Protein AF-A0A973M7U9-F1 (afdb_monomer_lite)

Sequence (184 aa):
GPPLKVSETIVRNVRVLATDQRFTDKDDDGKTAIKTFSNVTLEVTPKIAEKVAVAQSLGQLSLVLRSISDNSADLERAIASGDIKLPPNASPADEKQMLLAYSDRPIDTNTTFTTGGDVSRFQRRTVPAKPGTAGEQIGQAMAGLAKGIGQALTGKTGGAPVVTGPVVRVARGNDVTVVPVGAR

pLDDT: mean 76.19, std 14.7, range [40.09, 97.06]

Foldseek 3Di:
DDDWDKDKDQKALKDWPDFPDDDDCADPVRDGDPDDTDDTDIDADPVVVVSVVVVVVVDDDDDDDDDLPDCPVVLVVCVVVVVDDDDPDDDPVNSVVSSSVVSNHMDRPPMDMDTPVRVDVVGDPDDDDDPPCVVVVVVVVVVVVVVVVVCVVVPPPPDDDPQDADWDWDDDDPDTDTDHDDDD

Structure (mmCIF, N/CA/C/O backbone):
data_AF-A0A973M7U9-F1
#
_entry.id   AF-A0A973M7U9-F1
#
loop_
_atom_site.group_PDB
_atom_site.id
_atom_site.type_symbol
_atom_site.label_atom_id
_atom_site.label_alt_id
_atom_site.label_comp_id
_atom_site.label_asym_id
_atom_site.label_entity_id
_atom_site.label_seq_id
_atom_site.pdbx_PDB_ins_code
_atom_site.Cartn_x
_atom_site.Cartn_y
_atom_site.Cartn_z
_atom_site.occupancy
_atom_site.B_iso_or_equiv
_atom_site.auth_seq_id
_atom_site.auth_comp_id
_atom_site.auth_asym_id
_atom_site.auth_atom_id
_atom_site.pdbx_PDB_model_num
ATOM 1 N N . GLY A 1 1 ? -9.145 11.217 -22.776 1.00 66.19 1 GLY A N 1
ATOM 2 C CA . GLY A 1 1 ? -10.321 10.777 -21.998 1.00 66.19 1 GLY A CA 1
ATOM 3 C C . GLY A 1 1 ? -10.032 10.965 -20.521 1.00 66.19 1 GLY A C 1
ATOM 4 O O . GLY A 1 1 ? -8.870 11.199 -20.209 1.00 66.19 1 GLY A O 1
ATOM 5 N N . PRO A 1 2 ? -11.041 10.897 -19.639 1.00 77.38 2 PRO A N 1
ATOM 6 C CA . PRO A 1 2 ? -10.816 10.950 -18.195 1.00 77.38 2 PRO A CA 1
ATOM 7 C C . PRO A 1 2 ? -9.894 9.803 -17.728 1.00 77.38 2 PRO A C 1
ATOM 9 O O . PRO A 1 2 ? -9.835 8.775 -18.415 1.00 77.38 2 PRO A O 1
ATOM 12 N N . PRO A 1 3 ? -9.172 9.967 -16.603 1.00 82.81 3 PRO A N 1
ATOM 13 C CA . PRO A 1 3 ? -8.299 8.931 -16.048 1.00 82.81 3 PRO A CA 1
ATOM 14 C C . PRO A 1 3 ? -9.033 7.610 -15.779 1.00 82.81 3 PRO A C 1
ATOM 16 O O . PRO A 1 3 ? -10.229 7.604 -15.475 1.00 82.81 3 PRO A O 1
ATOM 19 N N . LEU A 1 4 ? -8.314 6.486 -15.878 1.00 88.50 4 LEU A N 1
ATOM 20 C CA . LEU A 1 4 ? -8.858 5.184 -15.487 1.00 88.50 4 LEU A CA 1
ATOM 21 C C . LEU A 1 4 ? -9.083 5.148 -13.977 1.00 88.50 4 LEU A C 1
ATOM 23 O O . LEU A 1 4 ? -8.256 5.624 -13.203 1.00 88.50 4 LEU A O 1
ATOM 27 N N . LYS A 1 5 ? -10.184 4.521 -13.565 1.00 90.81 5 LYS A N 1
ATOM 28 C CA . LYS A 1 5 ? -10.361 4.118 -12.172 1.00 90.81 5 LYS A CA 1
ATOM 29 C C . LYS A 1 5 ? -9.541 2.859 -11.943 1.00 90.81 5 LYS A C 1
ATOM 31 O O . LYS A 1 5 ? -9.747 1.873 -12.651 1.00 90.81 5 LYS A O 1
ATOM 36 N N . VAL A 1 6 ? -8.632 2.907 -10.981 1.00 92.25 6 VAL A N 1
ATOM 37 C CA . VAL A 1 6 ? -7.781 1.780 -10.604 1.00 92.25 6 VAL A CA 1
ATOM 38 C C . VAL A 1 6 ? -7.728 1.667 -9.088 1.00 92.25 6 VAL A C 1
ATOM 40 O O . VAL A 1 6 ? -7.876 2.661 -8.380 1.00 92.25 6 VAL A O 1
ATOM 43 N N . SER A 1 7 ? -7.525 0.452 -8.604 1.00 93.56 7 SER A N 1
ATOM 44 C CA . SER A 1 7 ? -7.156 0.175 -7.223 1.00 93.56 7 SER A CA 1
ATOM 45 C C . SER A 1 7 ? -5.955 -0.754 -7.246 1.00 93.56 7 SER A C 1
ATOM 47 O O . SER A 1 7 ? -5.934 -1.700 -8.034 1.00 93.56 7 SER A O 1
ATOM 49 N N . GLU A 1 8 ? -4.955 -0.470 -6.419 1.00 93.62 8 GLU A N 1
ATOM 50 C CA . GLU A 1 8 ? -3.759 -1.289 -6.271 1.00 93.62 8 GLU A CA 1
ATOM 51 C C . GLU A 1 8 ? -3.469 -1.508 -4.787 1.00 93.62 8 GLU A C 1
ATOM 53 O O . GLU A 1 8 ? -3.480 -0.575 -3.981 1.00 93.62 8 GLU A O 1
ATOM 58 N N . THR A 1 9 ? -3.185 -2.755 -4.423 1.00 93.62 9 THR A N 1
ATOM 59 C CA . THR A 1 9 ? -2.645 -3.094 -3.111 1.00 93.62 9 THR A CA 1
ATOM 60 C C . THR A 1 9 ? -1.139 -2.881 -3.133 1.00 93.62 9 THR A C 1
ATOM 62 O O . THR A 1 9 ? -0.387 -3.761 -3.540 1.00 93.62 9 THR A O 1
ATOM 65 N N . ILE A 1 10 ? -0.708 -1.704 -2.687 1.00 94.44 10 ILE A N 1
ATOM 66 C CA . ILE A 1 10 ? 0.698 -1.276 -2.723 1.00 94.44 10 ILE A CA 1
ATOM 67 C C . ILE A 1 10 ? 1.584 -1.953 -1.667 1.00 94.44 10 ILE A C 1
ATOM 69 O O . ILE A 1 10 ? 2.782 -2.130 -1.885 1.00 94.44 10 ILE A O 1
ATOM 73 N N . VAL A 1 11 ? 1.011 -2.300 -0.510 1.00 93.81 11 VAL A N 1
ATOM 74 C CA . VAL A 1 11 ? 1.708 -2.909 0.630 1.00 93.81 11 VAL A CA 1
ATOM 75 C C . VAL A 1 11 ? 0.728 -3.818 1.370 1.00 93.81 11 VAL A C 1
ATOM 77 O O . VAL A 1 11 ? -0.449 -3.487 1.517 1.00 93.81 11 VAL A O 1
ATOM 80 N N . ARG A 1 12 ? 1.213 -4.967 1.836 1.00 91.12 12 ARG A N 1
ATOM 81 C CA . ARG A 1 12 ? 0.478 -5.950 2.642 1.00 91.12 12 ARG A CA 1
ATOM 82 C C . ARG A 1 12 ? 1.200 -6.193 3.964 1.00 91.12 12 ARG A C 1
ATOM 84 O O . ARG A 1 12 ? 2.370 -5.841 4.097 1.00 91.12 12 ARG A O 1
ATOM 91 N N . ASN A 1 13 ? 0.505 -6.814 4.918 1.00 90.06 13 ASN A N 1
ATOM 92 C CA . ASN A 1 13 ? 1.062 -7.210 6.219 1.00 90.06 13 ASN A CA 1
ATOM 93 C C . ASN A 1 13 ? 1.706 -6.042 6.991 1.00 90.06 13 ASN A C 1
ATOM 95 O O . ASN A 1 13 ? 2.764 -6.175 7.599 1.00 90.06 13 ASN A O 1
ATOM 99 N N . VAL A 1 14 ? 1.076 -4.867 6.940 1.00 91.44 14 VAL A N 1
ATOM 100 C CA . VAL A 1 14 ? 1.528 -3.704 7.708 1.00 91.44 14 VAL A CA 1
ATOM 101 C C . VAL A 1 14 ? 0.937 -3.766 9.108 1.00 91.44 14 VAL A C 1
ATOM 103 O O . VAL A 1 14 ? -0.279 -3.892 9.266 1.00 91.44 14 VAL A O 1
ATOM 106 N N . ARG A 1 15 ? 1.791 -3.635 10.123 1.00 90.44 15 ARG A N 1
ATOM 107 C CA . ARG A 1 15 ? 1.360 -3.559 11.517 1.00 90.44 15 ARG A CA 1
ATOM 108 C C . ARG A 1 15 ? 0.950 -2.132 11.872 1.00 90.44 15 ARG A C 1
ATOM 110 O O . ARG A 1 15 ? 1.645 -1.166 11.559 1.00 90.44 15 ARG A O 1
ATOM 117 N N . VAL A 1 16 ? -0.192 -2.010 12.541 1.00 89.56 16 VAL A N 1
ATOM 118 C CA . VAL A 1 16 ? -0.705 -0.741 13.065 1.00 89.56 16 VAL A CA 1
ATOM 119 C C . VAL A 1 16 ? -0.203 -0.559 14.495 1.00 89.56 16 VAL A C 1
ATOM 121 O O . VAL A 1 16 ? -0.423 -1.425 15.337 1.00 89.56 16 VAL A O 1
ATOM 124 N N . LEU A 1 17 ? 0.460 0.566 14.762 1.00 88.44 17 LEU A N 1
ATOM 125 C CA . LEU A 1 17 ? 0.976 0.933 16.084 1.00 88.44 17 LEU A CA 1
ATOM 126 C C . LEU A 1 17 ? -0.047 1.714 16.905 1.00 88.44 17 LEU A C 1
ATOM 128 O O . LEU A 1 17 ? -0.151 1.526 18.114 1.00 88.44 17 LEU A O 1
ATOM 132 N N . ALA A 1 18 ? -0.782 2.617 16.256 1.00 84.38 18 ALA A N 1
ATOM 133 C CA . ALA A 1 18 ? -1.753 3.471 16.922 1.00 84.38 18 ALA A CA 1
ATOM 134 C C . ALA A 1 18 ? -2.852 3.929 15.961 1.00 84.38 18 ALA A C 1
ATOM 136 O O . ALA A 1 18 ? -2.640 4.037 14.753 1.00 84.38 18 ALA A O 1
ATOM 137 N N . THR A 1 19 ? -4.008 4.254 16.528 1.00 83.44 19 THR A N 1
ATOM 138 C CA . THR A 1 19 ? -5.121 4.930 15.854 1.00 83.44 19 THR A CA 1
ATOM 139 C C . THR A 1 19 ? -5.529 6.144 16.681 1.00 83.44 19 THR A C 1
ATOM 141 O O . THR A 1 19 ? -5.538 6.073 17.909 1.00 83.44 19 THR A O 1
ATOM 144 N N . ASP A 1 20 ? -5.880 7.247 16.031 1.00 74.00 20 ASP A N 1
ATOM 145 C CA . ASP A 1 20 ? -6.071 8.566 16.656 1.00 74.00 20 ASP A CA 1
ATOM 146 C C . ASP A 1 20 ? -7.414 8.760 17.386 1.00 74.00 20 ASP A C 1
ATOM 148 O O . ASP A 1 20 ? -8.088 9.767 17.209 1.00 74.00 20 ASP A O 1
ATOM 152 N N . GLN A 1 21 ? -7.846 7.810 18.221 1.00 57.53 21 GLN A N 1
ATOM 153 C CA . GLN A 1 21 ? -8.938 8.083 19.162 1.00 57.53 21 GLN A CA 1
ATOM 154 C C . GLN A 1 21 ? -8.626 7.581 20.571 1.00 57.53 21 GLN A C 1
ATOM 156 O O . GLN A 1 21 ? -8.471 6.388 20.821 1.00 57.53 21 GLN A O 1
ATOM 161 N N . ARG A 1 22 ? -8.586 8.536 21.510 1.00 53.62 22 ARG A N 1
ATOM 162 C CA . ARG A 1 22 ? -8.719 8.291 22.948 1.00 53.62 22 ARG A CA 1
ATOM 163 C C . ARG A 1 22 ? -10.139 7.793 23.213 1.00 53.62 22 ARG A C 1
ATOM 165 O O . ARG A 1 22 ? -11.116 8.415 22.800 1.00 53.62 22 ARG A O 1
ATOM 172 N N . PHE A 1 23 ? -10.243 6.668 23.901 1.00 52.22 23 PHE A N 1
ATOM 173 C CA . PHE A 1 23 ? -11.507 6.081 24.314 1.00 52.22 23 PHE A CA 1
ATOM 174 C C . PHE A 1 23 ? -12.237 7.006 25.297 1.00 52.22 23 PHE A C 1
ATOM 176 O O . PHE A 1 23 ? -11.754 7.266 26.396 1.00 52.22 23 PHE A O 1
ATOM 183 N N . THR A 1 24 ? -13.427 7.461 24.924 1.00 49.00 24 THR A N 1
ATOM 184 C CA . THR A 1 24 ? -14.542 7.597 25.863 1.00 49.00 24 THR A CA 1
ATOM 185 C C . THR A 1 24 ? -15.594 6.589 25.416 1.00 49.00 24 THR A C 1
ATOM 187 O O . THR A 1 24 ? -16.115 6.664 24.299 1.00 49.00 24 THR A O 1
ATOM 190 N N . ASP A 1 25 ? -15.811 5.558 26.232 1.00 51.09 25 ASP A N 1
ATOM 191 C CA . ASP A 1 25 ? -16.697 4.424 25.920 1.00 51.09 25 ASP A CA 1
ATOM 192 C C . ASP A 1 25 ? -18.188 4.771 26.035 1.00 51.09 25 ASP A C 1
ATOM 194 O O . ASP A 1 25 ? -19.045 3.924 25.787 1.00 51.09 25 ASP A O 1
ATOM 198 N N . LYS A 1 26 ? -18.515 6.010 26.409 1.00 55.22 26 LYS A N 1
ATOM 199 C CA . LYS A 1 26 ? -19.879 6.512 26.567 1.00 55.22 26 LYS A CA 1
ATOM 200 C C . LYS A 1 26 ? -19.912 7.985 26.169 1.00 55.22 26 LYS A C 1
ATOM 202 O O . LYS A 1 26 ? -19.016 8.736 26.556 1.00 55.22 26 LYS A O 1
ATOM 207 N N . ASP A 1 27 ? -20.907 8.375 25.380 1.00 57.69 27 ASP A N 1
ATOM 208 C CA . ASP A 1 27 ? -21.420 9.742 25.444 1.00 57.69 27 ASP A CA 1
ATOM 209 C C . ASP A 1 27 ? -22.189 9.912 26.769 1.00 57.69 27 ASP A C 1
ATOM 211 O O . ASP A 1 27 ? -22.466 8.928 27.465 1.00 57.69 27 ASP A O 1
ATOM 215 N N . ASP A 1 28 ? -22.533 11.145 27.140 1.00 61.72 28 ASP A N 1
ATOM 216 C CA . ASP A 1 28 ? -23.282 11.429 28.376 1.00 61.72 28 ASP A CA 1
ATOM 217 C C . ASP A 1 28 ? -24.661 10.715 28.429 1.00 61.72 28 ASP A C 1
ATOM 219 O O . ASP A 1 28 ? -25.263 10.614 29.497 1.00 61.72 28 ASP A O 1
ATOM 223 N N . ASP A 1 29 ? -25.119 10.144 27.304 1.00 68.56 29 ASP A N 1
ATOM 224 C CA . ASP A 1 29 ? -26.404 9.458 27.114 1.00 68.56 29 ASP A CA 1
ATOM 225 C C . ASP A 1 29 ? -26.309 7.913 27.020 1.00 68.56 29 ASP A C 1
ATOM 227 O O . ASP A 1 29 ? -27.327 7.236 26.839 1.00 68.56 29 ASP A O 1
ATOM 231 N N . GLY A 1 30 ? -25.114 7.317 27.136 1.00 64.62 30 GLY A N 1
ATOM 232 C CA . GLY A 1 30 ? -24.914 5.860 27.143 1.00 64.62 30 GLY A CA 1
ATOM 233 C C . GLY A 1 30 ? -25.110 5.138 25.799 1.00 64.62 30 GLY A C 1
ATOM 234 O O . GLY A 1 30 ? -25.343 3.926 25.792 1.00 64.62 30 GLY A O 1
ATOM 235 N N . LYS A 1 31 ? -25.014 5.833 24.660 1.00 63.78 31 LYS A N 1
ATOM 236 C CA . LYS A 1 31 ? -25.157 5.258 23.313 1.00 63.78 31 LYS A CA 1
ATOM 237 C C . LYS A 1 31 ? -23.800 4.923 22.689 1.00 63.78 31 LYS A C 1
ATOM 239 O O . LYS A 1 31 ? -22.794 5.605 22.871 1.00 63.78 31 LYS A O 1
ATOM 244 N N . THR A 1 32 ? -23.774 3.853 21.896 1.00 57.53 32 THR A N 1
ATOM 245 C CA . THR A 1 32 ? -22.593 3.449 21.123 1.00 57.53 32 THR A CA 1
ATOM 246 C C . THR A 1 32 ? -22.383 4.412 19.954 1.00 57.53 32 THR A C 1
ATOM 248 O O . THR A 1 32 ? -23.017 4.283 18.908 1.00 57.53 32 THR A O 1
ATOM 251 N N . ALA A 1 33 ? -21.490 5.388 20.117 1.00 58.69 33 ALA A N 1
ATOM 252 C CA . ALA A 1 33 ? -21.082 6.263 19.023 1.00 58.69 33 ALA A CA 1
ATOM 253 C C . ALA A 1 33 ? -20.325 5.458 17.946 1.00 58.69 33 ALA A C 1
ATOM 255 O O . ALA A 1 33 ? -19.299 4.837 18.231 1.00 58.69 33 ALA A O 1
ATOM 256 N N . ILE A 1 34 ? -20.819 5.477 16.702 1.00 54.25 34 ILE A N 1
ATOM 257 C CA . ILE A 1 34 ? -20.103 4.932 15.538 1.00 54.25 34 ILE A CA 1
ATOM 258 C C . ILE A 1 34 ? -18.937 5.882 15.239 1.00 54.25 34 ILE A C 1
ATOM 260 O O . ILE A 1 34 ? -19.150 7.034 14.866 1.00 54.25 34 ILE A O 1
ATOM 264 N N . LYS A 1 35 ? -17.703 5.414 15.448 1.00 60.91 35 LYS A N 1
ATOM 265 C CA . LYS A 1 35 ? -16.484 6.230 15.363 1.00 60.91 35 LYS A CA 1
ATOM 266 C C . LYS A 1 35 ? -15.752 5.987 14.044 1.00 60.91 35 LYS A C 1
ATOM 268 O O . LYS A 1 35 ? -15.394 4.858 13.721 1.00 60.91 35 LYS A O 1
ATOM 273 N N . THR A 1 36 ? -15.498 7.061 13.303 1.00 57.69 36 THR A N 1
ATOM 274 C CA . THR A 1 36 ? -14.640 7.051 12.111 1.00 57.69 36 THR A CA 1
ATOM 275 C C . THR A 1 36 ? -13.186 7.238 12.547 1.00 57.69 36 THR 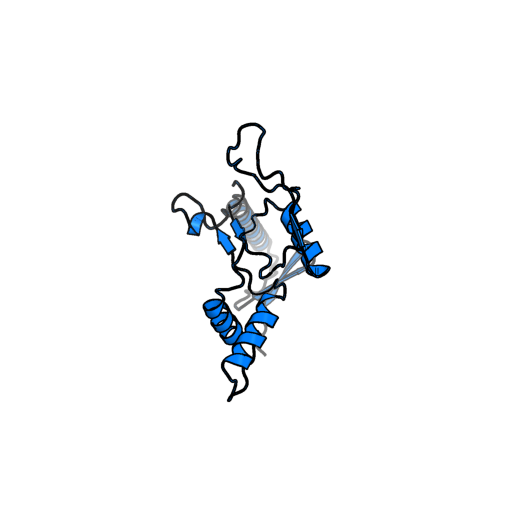A C 1
ATOM 277 O O . THR A 1 36 ? -12.863 8.217 13.219 1.00 57.69 36 THR A O 1
ATOM 280 N N . PHE A 1 37 ? -12.299 6.312 12.186 1.00 59.16 37 PHE A N 1
ATOM 281 C CA . PHE A 1 37 ? -10.858 6.462 12.405 1.00 59.16 37 PHE A CA 1
ATOM 282 C C . PHE A 1 37 ? -10.287 7.449 11.378 1.00 59.16 37 PHE A C 1
ATOM 284 O O . PHE A 1 37 ? -10.428 7.214 10.180 1.00 59.16 37 PHE A O 1
ATOM 291 N N . SER A 1 38 ? -9.651 8.536 11.828 1.00 71.44 38 SER A N 1
ATOM 292 C CA . SER A 1 38 ? -9.098 9.555 10.919 1.00 71.44 38 SER A CA 1
ATOM 293 C C . SER A 1 38 ? -7.614 9.341 10.619 1.00 71.44 38 SER A C 1
ATOM 295 O O . SER A 1 38 ? -7.212 9.456 9.466 1.00 71.44 38 SER A O 1
ATOM 297 N N . ASN A 1 39 ? -6.810 8.977 11.628 1.00 81.88 39 ASN A N 1
ATOM 298 C CA . ASN A 1 39 ? -5.359 8.826 11.485 1.00 81.88 39 ASN A CA 1
ATOM 299 C C . ASN A 1 39 ? -4.870 7.492 12.074 1.00 81.88 39 ASN A C 1
ATOM 301 O O . ASN A 1 39 ? -5.385 7.017 13.092 1.00 81.88 39 ASN A O 1
ATOM 305 N N . VAL A 1 40 ? -3.860 6.899 11.428 1.00 87.69 40 VAL A N 1
ATOM 306 C CA . VAL A 1 40 ? -3.254 5.610 11.793 1.00 87.69 40 VAL A CA 1
ATOM 307 C C . VAL A 1 40 ? -1.730 5.721 11.716 1.00 87.69 40 VAL A C 1
ATOM 309 O O . VAL A 1 40 ? -1.198 6.236 10.735 1.00 87.69 40 VAL A O 1
ATOM 312 N N . THR A 1 41 ? -1.031 5.199 12.722 1.00 90.44 41 THR A N 1
ATOM 313 C CA . THR A 1 41 ? 0.435 5.090 12.752 1.00 90.44 41 THR A CA 1
ATOM 314 C C . THR A 1 41 ? 0.846 3.667 12.389 1.00 90.44 41 THR A C 1
ATOM 316 O O . THR A 1 41 ? 0.329 2.712 12.967 1.00 90.44 41 THR A O 1
ATOM 319 N N . LEU A 1 42 ? 1.779 3.514 11.447 1.00 92.25 42 LEU A N 1
ATOM 320 C CA . LEU A 1 42 ? 2.169 2.226 10.864 1.00 92.25 42 LEU A CA 1
ATOM 321 C C . LEU A 1 42 ? 3.628 1.880 11.192 1.00 92.25 42 LEU A C 1
ATOM 323 O O . LEU A 1 42 ? 4.495 2.750 11.136 1.00 92.25 42 LEU A O 1
ATOM 327 N N . GLU A 1 43 ? 3.905 0.606 11.470 1.00 92.62 43 GLU A N 1
ATOM 328 C CA . GLU A 1 43 ? 5.266 0.064 11.540 1.00 92.62 43 GLU A CA 1
ATOM 329 C C . GLU A 1 43 ? 5.699 -0.392 10.142 1.00 92.62 43 GLU A C 1
ATOM 331 O O . GLU A 1 43 ? 5.214 -1.396 9.615 1.00 92.62 43 GLU A O 1
ATOM 336 N N . VAL A 1 44 ? 6.585 0.377 9.508 1.00 94.88 44 VAL A N 1
ATOM 337 C CA . VAL A 1 44 ? 7.046 0.136 8.134 1.00 94.88 44 VAL A CA 1
ATOM 338 C C . VAL A 1 44 ? 8.532 0.451 7.977 1.00 94.88 44 VAL A C 1
ATOM 340 O O . VAL A 1 44 ? 9.108 1.225 8.739 1.00 94.88 44 VAL A O 1
ATOM 343 N N . THR A 1 45 ? 9.162 -0.126 6.952 1.00 95.38 45 THR A N 1
ATOM 344 C CA . THR A 1 45 ? 10.539 0.225 6.570 1.00 95.38 45 THR A CA 1
ATOM 345 C C . THR A 1 45 ? 10.584 1.598 5.877 1.00 95.38 45 THR A C 1
ATOM 347 O O . THR A 1 45 ? 9.570 2.016 5.308 1.00 95.38 45 THR A O 1
ATOM 350 N N . PRO A 1 46 ? 11.743 2.292 5.833 1.00 96.69 46 PRO A N 1
ATOM 351 C CA . PRO A 1 46 ? 11.855 3.596 5.166 1.00 96.69 46 PRO A CA 1
ATOM 352 C C . PRO A 1 46 ? 11.371 3.586 3.708 1.00 96.69 46 PRO A C 1
ATOM 354 O O . PRO A 1 46 ? 10.559 4.416 3.314 1.00 96.69 46 PRO A O 1
ATOM 357 N N . LYS A 1 47 ? 11.762 2.565 2.936 1.00 96.38 47 LYS A N 1
ATOM 358 C CA . LYS A 1 47 ? 11.331 2.386 1.541 1.00 96.38 47 LYS A CA 1
ATOM 359 C C . LYS A 1 47 ? 9.810 2.242 1.404 1.00 96.38 47 LYS A C 1
ATOM 361 O O . LYS A 1 47 ? 9.216 2.717 0.439 1.00 96.38 47 LYS A O 1
ATOM 366 N N . ILE A 1 48 ? 9.168 1.564 2.354 1.00 96.19 48 ILE A N 1
ATOM 367 C CA . ILE A 1 48 ? 7.712 1.399 2.358 1.00 96.19 48 ILE A CA 1
ATOM 368 C C . ILE A 1 48 ? 7.031 2.713 2.747 1.00 96.19 48 ILE A C 1
ATOM 370 O O . ILE A 1 48 ? 6.034 3.073 2.127 1.00 96.19 48 ILE A O 1
ATOM 374 N N . ALA A 1 49 ? 7.579 3.457 3.710 1.00 96.12 49 ALA A N 1
ATOM 375 C CA . ALA A 1 49 ? 7.070 4.779 4.067 1.00 96.12 49 ALA A CA 1
ATOM 376 C C . ALA A 1 49 ? 7.096 5.740 2.865 1.00 96.12 49 ALA A C 1
ATOM 378 O O . ALA A 1 49 ? 6.099 6.404 2.587 1.00 96.12 49 ALA A O 1
ATOM 379 N N . GLU A 1 50 ? 8.188 5.746 2.096 1.00 96.81 50 GLU A N 1
ATOM 380 C CA . GLU A 1 50 ? 8.302 6.513 0.848 1.00 96.81 50 GLU A CA 1
ATOM 381 C C . GLU A 1 50 ? 7.233 6.100 -0.174 1.00 96.81 50 GLU A C 1
ATOM 383 O O . GLU A 1 50 ? 6.545 6.954 -0.733 1.00 96.81 50 GLU A O 1
ATOM 388 N N . LYS A 1 51 ? 7.031 4.790 -0.381 1.00 96.00 51 LYS A N 1
ATOM 389 C CA . LYS A 1 51 ? 5.970 4.276 -1.264 1.00 96.00 51 LYS A CA 1
ATOM 390 C C . LYS A 1 51 ? 4.579 4.722 -0.822 1.00 96.00 51 LYS A C 1
ATOM 392 O O . LYS A 1 51 ? 3.778 5.118 -1.665 1.00 96.00 51 LYS A O 1
ATOM 397 N N . VAL A 1 52 ? 4.288 4.669 0.478 1.00 95.00 52 VAL A N 1
ATOM 398 C CA . VAL A 1 52 ? 3.004 5.115 1.037 1.00 95.00 52 VAL A CA 1
ATOM 399 C C . VAL A 1 52 ? 2.817 6.613 0.810 1.00 95.00 52 VAL A C 1
ATOM 401 O O . VAL A 1 52 ? 1.752 7.014 0.349 1.00 95.00 52 VAL A O 1
ATOM 404 N N . ALA A 1 53 ? 3.844 7.431 1.049 1.00 95.19 53 ALA A N 1
ATOM 405 C CA . ALA A 1 53 ? 3.787 8.872 0.808 1.00 95.19 53 ALA A CA 1
ATOM 406 C C . ALA A 1 53 ? 3.526 9.202 -0.674 1.00 95.19 53 ALA A C 1
ATOM 408 O O . ALA A 1 53 ? 2.660 10.019 -0.990 1.00 95.19 53 ALA A O 1
ATOM 409 N N . VAL A 1 54 ? 4.211 8.517 -1.598 1.00 97.06 54 VAL A N 1
ATOM 410 C CA . VAL A 1 54 ? 3.956 8.664 -3.040 1.00 97.06 54 VAL A CA 1
ATOM 411 C C . VAL A 1 54 ? 2.524 8.249 -3.373 1.00 97.06 54 VAL A C 1
ATOM 413 O O . VAL A 1 54 ? 1.809 9.001 -4.032 1.00 97.06 54 VAL A O 1
ATOM 416 N N . ALA A 1 55 ? 2.061 7.104 -2.877 1.00 94.75 55 ALA A N 1
ATOM 417 C CA . ALA A 1 55 ? 0.704 6.636 -3.133 1.00 94.75 55 ALA A CA 1
ATOM 418 C C . ALA A 1 55 ? -0.378 7.591 -2.592 1.00 94.75 55 ALA A C 1
ATOM 420 O O . ALA A 1 55 ? -1.373 7.813 -3.278 1.00 94.75 55 ALA A O 1
ATOM 421 N N . GLN A 1 56 ? -0.162 8.216 -1.428 1.00 93.25 56 GLN A N 1
ATOM 422 C CA . GLN A 1 56 ? -1.046 9.263 -0.892 1.00 93.25 56 GLN A CA 1
ATOM 423 C C . GLN A 1 56 ? -1.121 10.491 -1.806 1.00 93.25 56 GLN A C 1
ATOM 425 O O . GLN A 1 56 ? -2.185 11.083 -1.956 1.00 93.25 56 GLN A O 1
ATOM 430 N N . SER A 1 57 ? -0.010 10.878 -2.442 1.00 94.94 57 SER A N 1
ATOM 431 C CA . SER A 1 57 ? -0.015 11.985 -3.411 1.00 94.94 57 SER A CA 1
ATOM 432 C C . SER A 1 57 ? -0.693 11.626 -4.738 1.00 94.94 57 SER A C 1
ATOM 434 O O . SER A 1 57 ? -1.214 12.506 -5.422 1.00 94.94 57 SER A O 1
ATOM 436 N N . LEU A 1 58 ? -0.706 10.337 -5.099 1.00 93.56 58 LEU A N 1
ATOM 437 C CA . LEU A 1 58 ? -1.357 9.832 -6.309 1.00 93.56 58 LEU A CA 1
ATOM 438 C C . LEU A 1 58 ? -2.873 9.671 -6.142 1.00 93.56 58 LEU A C 1
ATOM 440 O O . LEU A 1 58 ? -3.607 9.789 -7.126 1.00 93.56 58 LEU A O 1
ATOM 444 N N . GLY A 1 59 ? -3.358 9.382 -4.933 1.00 91.62 59 GLY A N 1
ATOM 445 C CA . GLY A 1 59 ? -4.778 9.145 -4.708 1.00 91.62 59 GLY A CA 1
ATOM 446 C C . GLY A 1 59 ? -5.154 8.829 -3.264 1.00 91.62 59 GLY A C 1
ATOM 447 O O . GLY A 1 59 ? -4.406 9.056 -2.319 1.00 91.62 59 GLY A O 1
ATOM 448 N N . GLN A 1 60 ? -6.368 8.309 -3.093 1.00 91.94 60 GLN A N 1
ATOM 449 C CA . GLN A 1 60 ? -6.889 7.938 -1.781 1.00 91.94 60 GLN A CA 1
ATOM 450 C C . GLN A 1 60 ? -6.386 6.557 -1.371 1.00 91.94 60 GLN A C 1
ATOM 452 O O . GLN A 1 60 ? -6.449 5.605 -2.150 1.00 91.94 60 GLN A O 1
ATOM 457 N N . LEU A 1 61 ? -5.943 6.442 -0.121 1.00 91.62 61 LEU A N 1
ATOM 458 C CA . LEU A 1 61 ? -5.634 5.157 0.487 1.00 91.62 61 LEU A CA 1
ATOM 459 C C . LEU A 1 61 ? -6.852 4.616 1.229 1.00 91.62 61 LEU A C 1
ATOM 461 O O . LEU A 1 61 ? -7.581 5.348 1.894 1.00 91.62 61 LEU A O 1
ATOM 465 N N . SER A 1 62 ? -7.053 3.308 1.134 1.00 90.75 62 SER A N 1
ATOM 466 C CA . SER A 1 62 ? -8.010 2.564 1.948 1.00 90.75 62 SER A CA 1
ATOM 467 C C . SER A 1 62 ? -7.275 1.397 2.585 1.00 90.75 62 SER A C 1
ATOM 469 O O . SER A 1 62 ? -6.533 0.688 1.907 1.00 90.75 62 SER A O 1
ATOM 471 N N . LEU A 1 63 ? -7.452 1.226 3.891 1.00 89.19 63 LEU A N 1
ATOM 472 C CA . LEU A 1 63 ? -6.816 0.163 4.656 1.00 89.19 63 LEU A CA 1
ATOM 473 C C . LEU A 1 63 ? -7.879 -0.849 5.067 1.00 89.19 63 LEU A C 1
ATOM 475 O O . LEU A 1 63 ? -8.978 -0.477 5.475 1.00 89.19 63 LEU A O 1
ATOM 479 N N . VAL A 1 64 ? -7.533 -2.127 4.975 1.00 87.19 64 VAL A N 1
ATOM 480 C CA . VAL A 1 64 ? -8.370 -3.226 5.455 1.00 87.19 64 VAL A CA 1
ATOM 481 C C . VAL A 1 64 ? -7.622 -3.908 6.585 1.00 87.19 64 VAL A C 1
ATOM 483 O O . VAL A 1 64 ? -6.473 -4.318 6.412 1.00 87.19 64 VAL A O 1
ATOM 486 N N . LEU A 1 65 ? -8.269 -4.009 7.746 1.00 85.31 65 LEU A N 1
ATOM 487 C CA . LEU A 1 65 ? -7.712 -4.745 8.870 1.00 85.31 65 LEU A CA 1
ATOM 488 C C . LEU A 1 65 ? -7.797 -6.239 8.586 1.00 85.31 65 LEU A C 1
ATOM 490 O O . LEU A 1 65 ? -8.852 -6.775 8.247 1.00 85.31 65 LEU A O 1
ATOM 494 N N . ARG A 1 66 ? -6.659 -6.900 8.750 1.00 80.62 66 ARG A N 1
ATOM 495 C CA . ARG A 1 66 ? -6.532 -8.341 8.642 1.00 80.62 66 ARG A CA 1
ATOM 496 C C . ARG A 1 66 ? -6.468 -8.934 10.044 1.00 80.62 66 ARG A C 1
ATOM 498 O O . ARG A 1 66 ? -5.658 -8.494 10.856 1.00 80.62 66 ARG A O 1
ATOM 505 N N . SER A 1 67 ? -7.303 -9.934 10.314 1.00 77.12 67 SER A N 1
ATOM 506 C CA . SER A 1 67 ? -7.225 -10.692 11.564 1.00 77.12 67 SER A CA 1
ATOM 507 C C . SER A 1 67 ? -5.887 -11.424 11.651 1.00 77.12 67 SER A C 1
ATOM 509 O O . SER A 1 67 ? -5.469 -12.069 10.693 1.00 77.12 67 SER A O 1
ATOM 511 N N . ILE A 1 68 ? -5.224 -11.354 12.805 1.00 69.19 68 ILE A N 1
ATOM 512 C CA . ILE A 1 68 ? -3.974 -12.086 13.053 1.00 69.19 68 ILE A CA 1
ATOM 513 C C . ILE A 1 68 ? -4.197 -13.604 13.185 1.00 69.19 68 ILE A C 1
ATOM 515 O O . ILE A 1 68 ? -3.246 -14.375 13.084 1.00 69.19 68 ILE A O 1
ATOM 519 N N . SER A 1 69 ? -5.441 -14.043 13.403 1.00 66.38 69 SER A N 1
ATOM 520 C CA . SER A 1 69 ? -5.764 -15.434 13.738 1.00 66.38 69 SER A CA 1
ATOM 521 C C . SER A 1 69 ? -6.040 -16.339 12.529 1.00 66.38 69 SER A C 1
ATOM 523 O O . SER A 1 69 ? -5.828 -17.541 12.650 1.00 66.38 69 SER A O 1
ATOM 525 N N . ASP A 1 70 ? -6.442 -15.794 11.374 1.00 64.06 70 ASP A N 1
ATOM 526 C CA . ASP A 1 70 ? -6.881 -16.578 10.202 1.00 64.06 70 ASP A CA 1
ATOM 527 C C . ASP A 1 70 ? -6.009 -16.314 8.964 1.00 64.06 70 ASP A C 1
ATOM 529 O O . ASP A 1 70 ? -6.356 -15.526 8.081 1.00 64.06 70 ASP A O 1
ATOM 533 N N . ASN A 1 71 ? -4.852 -16.987 8.894 1.00 70.19 71 ASN A N 1
ATOM 534 C CA . ASN A 1 71 ? -3.822 -16.725 7.877 1.00 70.19 71 ASN A CA 1
ATOM 535 C C . ASN A 1 71 ? -3.369 -17.960 7.071 1.00 70.19 71 ASN A C 1
ATOM 537 O O . ASN A 1 71 ? -2.392 -17.866 6.330 1.00 70.19 71 ASN A O 1
ATOM 541 N N . SER A 1 72 ? -4.056 -19.103 7.169 1.00 71.75 72 SER A N 1
ATOM 542 C CA . SER A 1 72 ? -3.661 -20.353 6.489 1.00 71.75 72 SER A CA 1
ATOM 543 C C . SER A 1 72 ? -3.567 -20.217 4.962 1.00 71.75 72 SER A C 1
ATOM 545 O O . SER A 1 72 ? -2.564 -20.608 4.374 1.00 71.75 72 SER A O 1
ATOM 547 N N . ALA A 1 73 ? -4.544 -19.570 4.320 1.00 78.38 73 ALA A N 1
ATOM 548 C CA . ALA A 1 73 ? -4.537 -19.351 2.868 1.00 78.38 73 ALA A CA 1
ATOM 549 C C . ALA A 1 73 ? -3.347 -18.492 2.388 1.00 78.38 73 ALA A C 1
ATOM 551 O O . ALA A 1 73 ? -2.867 -18.622 1.261 1.00 78.38 73 ALA A O 1
ATOM 552 N N . ASP A 1 74 ? -2.848 -17.612 3.252 1.00 74.81 74 ASP A N 1
ATOM 553 C CA . ASP A 1 74 ? -1.691 -16.781 2.940 1.00 74.81 74 ASP A CA 1
ATOM 554 C C . ASP A 1 74 ? -0.372 -17.491 3.200 1.00 74.81 74 ASP A C 1
ATOM 556 O O . ASP A 1 74 ? 0.586 -17.215 2.485 1.00 74.81 74 ASP A O 1
ATOM 560 N N . LEU A 1 75 ? -0.331 -18.419 4.162 1.00 75.38 75 LEU A N 1
ATOM 561 C CA . LEU A 1 75 ? 0.790 -19.343 4.315 1.00 75.38 75 LEU A CA 1
ATOM 562 C C . LEU A 1 75 ? 0.975 -20.146 3.027 1.00 75.38 75 LEU A C 1
ATOM 564 O O . LEU A 1 75 ? 2.059 -20.141 2.454 1.00 75.38 75 LEU A O 1
ATOM 568 N N . GLU A 1 76 ? -0.095 -20.771 2.535 1.00 79.19 76 GLU A N 1
ATOM 569 C CA . GLU A 1 76 ? -0.074 -21.554 1.295 1.00 79.19 76 GLU A CA 1
ATOM 570 C C . GLU A 1 76 ? 0.394 -20.716 0.103 1.00 79.19 76 GLU A C 1
ATOM 572 O O . GLU A 1 76 ? 1.271 -21.131 -0.658 1.00 79.19 76 GLU A O 1
ATOM 577 N N . ARG A 1 77 ? -0.129 -19.490 -0.025 1.00 81.38 77 ARG A N 1
ATOM 578 C CA . ARG A 1 77 ? 0.309 -18.551 -1.061 1.00 81.38 77 ARG A CA 1
ATOM 579 C C . ARG A 1 77 ? 1.784 -18.183 -0.918 1.00 81.38 77 ARG A C 1
ATOM 581 O O . ARG A 1 77 ? 2.471 -18.119 -1.931 1.00 81.38 77 ARG A O 1
ATOM 588 N N . ALA A 1 78 ? 2.254 -17.925 0.299 1.00 79.31 78 ALA A N 1
ATOM 589 C CA . ALA A 1 78 ? 3.633 -17.535 0.579 1.00 79.31 78 ALA A CA 1
ATOM 590 C C . ALA A 1 78 ? 4.629 -18.679 0.332 1.00 79.31 78 ALA A C 1
ATOM 592 O O . ALA A 1 78 ? 5.760 -18.450 -0.091 1.00 79.31 78 ALA A O 1
ATOM 593 N N . ILE A 1 79 ? 4.207 -19.924 0.555 1.00 81.56 79 ILE A N 1
ATOM 594 C CA . ILE A 1 79 ? 4.974 -21.114 0.179 1.00 81.56 79 ILE A CA 1
ATOM 595 C C . ILE A 1 79 ? 5.015 -21.238 -1.347 1.00 81.56 79 ILE A C 1
ATOM 597 O O . ILE A 1 79 ? 6.084 -21.428 -1.923 1.00 81.56 79 ILE A O 1
ATOM 601 N N . ALA A 1 80 ? 3.869 -21.068 -2.015 1.00 83.75 80 ALA A N 1
ATOM 602 C CA . ALA A 1 80 ? 3.772 -21.144 -3.471 1.00 83.75 80 ALA A CA 1
ATOM 603 C C . ALA A 1 80 ? 4.561 -20.032 -4.186 1.00 83.75 80 ALA A C 1
ATOM 605 O O . ALA A 1 80 ? 5.135 -20.275 -5.246 1.00 83.75 80 ALA A O 1
ATOM 606 N N . SER A 1 81 ? 4.625 -18.825 -3.613 1.00 82.31 81 SER A N 1
ATOM 607 C CA . SER A 1 81 ? 5.460 -17.726 -4.117 1.00 82.31 81 SER A CA 1
ATOM 608 C C . SER A 1 81 ? 6.947 -17.900 -3.793 1.00 82.31 81 SER A C 1
ATOM 610 O O . SER A 1 81 ? 7.773 -17.173 -4.343 1.00 82.31 81 SER A O 1
ATOM 612 N N . GLY A 1 82 ? 7.301 -18.857 -2.929 1.00 83.69 82 GLY A N 1
ATOM 613 C CA . GLY A 1 82 ? 8.668 -19.084 -2.462 1.00 83.69 82 GLY A CA 1
ATOM 614 C C . GLY A 1 82 ? 9.146 -18.086 -1.402 1.00 83.69 82 GLY A C 1
ATOM 615 O O . GLY A 1 82 ? 10.333 -18.089 -1.068 1.00 83.69 82 GLY A O 1
ATOM 616 N N . ASP A 1 83 ? 8.247 -17.259 -0.860 1.00 79.62 83 ASP A N 1
ATOM 617 C CA . ASP A 1 83 ? 8.555 -16.314 0.218 1.00 79.62 83 ASP A CA 1
ATOM 618 C C . ASP A 1 83 ? 8.820 -17.038 1.554 1.00 79.62 83 ASP A C 1
ATOM 620 O O . ASP A 1 83 ? 9.579 -16.546 2.392 1.00 79.62 83 ASP A O 1
ATOM 624 N N . ILE A 1 84 ? 8.226 -18.224 1.747 1.00 82.12 84 ILE A N 1
ATOM 625 C CA . ILE A 1 84 ? 8.464 -19.114 2.891 1.00 82.12 84 ILE A CA 1
ATOM 626 C C . ILE A 1 84 ? 8.998 -20.454 2.381 1.00 82.12 84 ILE A C 1
ATOM 628 O O . ILE A 1 84 ? 8.374 -21.117 1.556 1.00 82.12 84 ILE A O 1
ATOM 632 N N . LYS A 1 85 ? 10.148 -20.883 2.910 1.00 83.62 85 LYS A N 1
ATOM 633 C CA . LYS A 1 85 ? 10.725 -22.206 2.642 1.00 83.62 85 LYS A CA 1
ATOM 634 C C . LYS A 1 85 ? 10.483 -23.120 3.832 1.00 83.62 85 LYS A C 1
ATOM 636 O O . LYS A 1 85 ? 11.067 -22.916 4.894 1.00 83.62 85 LYS A O 1
ATOM 641 N N . LEU A 1 86 ? 9.644 -24.129 3.633 1.00 79.75 86 LEU A N 1
ATOM 642 C CA . LEU A 1 86 ? 9.400 -25.169 4.624 1.00 79.75 86 LEU A CA 1
ATOM 643 C C . LEU A 1 86 ? 10.495 -26.242 4.556 1.00 79.75 86 LEU A C 1
ATOM 645 O O . LEU A 1 86 ? 10.817 -26.708 3.458 1.00 79.75 86 LEU A O 1
ATOM 649 N N . PRO A 1 87 ? 11.077 -26.658 5.693 1.00 80.62 87 PRO A N 1
ATOM 650 C CA . PRO A 1 87 ? 11.904 -27.853 5.724 1.00 80.62 87 PRO A CA 1
ATOM 651 C C . PRO A 1 87 ? 11.039 -29.104 5.479 1.00 80.62 87 PRO A C 1
ATOM 653 O O . PRO A 1 87 ? 9.875 -29.129 5.876 1.00 80.62 87 PRO A O 1
ATOM 656 N N . PRO A 1 88 ? 11.598 -30.173 4.880 1.00 78.81 88 PRO A N 1
ATOM 657 C CA . PRO A 1 88 ? 10.841 -31.367 4.486 1.00 78.81 88 PRO A CA 1
ATOM 658 C C . PRO A 1 88 ? 10.180 -32.136 5.648 1.00 78.81 88 PRO A C 1
ATOM 660 O O . PRO A 1 88 ? 9.349 -32.995 5.385 1.00 78.81 88 PRO A O 1
ATOM 663 N N . ASN A 1 89 ? 10.510 -31.814 6.906 1.00 81.50 89 ASN A N 1
ATOM 664 C CA . ASN A 1 89 ? 9.937 -32.409 8.122 1.00 81.50 89 ASN A CA 1
ATOM 665 C C . ASN A 1 89 ? 9.463 -31.335 9.127 1.00 81.50 89 ASN A C 1
ATOM 667 O O . ASN A 1 89 ? 9.658 -31.497 10.332 1.00 81.50 89 ASN A O 1
ATOM 671 N N . ALA A 1 90 ? 8.928 -30.204 8.654 1.00 81.50 90 ALA A N 1
ATOM 672 C CA . ALA A 1 90 ? 8.394 -29.167 9.540 1.00 81.50 90 ALA A CA 1
ATOM 673 C C . ALA A 1 90 ? 7.265 -29.732 10.418 1.00 81.50 90 ALA A C 1
ATOM 675 O O . ALA A 1 90 ? 6.358 -30.396 9.917 1.00 81.50 90 ALA A O 1
ATOM 676 N N . SER A 1 91 ? 7.307 -29.480 11.729 1.00 85.56 91 SER A N 1
ATOM 677 C CA . SER A 1 91 ? 6.165 -29.787 12.591 1.00 85.56 91 SER A CA 1
ATOM 678 C C . SER A 1 91 ? 5.075 -28.716 12.430 1.00 85.56 91 SER A C 1
ATOM 680 O O . SER A 1 91 ? 5.395 -27.568 12.111 1.00 85.56 91 SER A O 1
ATOM 682 N N . PRO A 1 92 ? 3.798 -29.009 12.745 1.00 82.88 92 PRO A N 1
ATOM 683 C CA . PRO A 1 92 ? 2.737 -27.995 12.720 1.00 82.88 92 PRO A CA 1
ATOM 684 C C . PRO A 1 92 ? 3.026 -26.764 13.601 1.00 82.88 92 PRO A C 1
ATOM 686 O O . PRO A 1 92 ? 2.525 -25.669 13.344 1.00 82.88 92 PRO A O 1
ATOM 689 N N . ALA A 1 93 ? 3.840 -26.925 14.651 1.00 83.38 93 ALA A N 1
ATOM 690 C CA . ALA A 1 93 ? 4.279 -25.817 15.495 1.00 83.38 93 ALA A CA 1
ATOM 691 C C . ALA A 1 93 ? 5.297 -24.914 14.775 1.00 83.38 93 ALA A C 1
ATOM 693 O O . ALA A 1 93 ? 5.177 -23.689 14.845 1.00 83.38 93 ALA A O 1
ATOM 694 N N . ASP A 1 94 ? 6.242 -25.507 14.041 1.00 83.69 94 ASP A N 1
ATOM 695 C CA . ASP A 1 94 ? 7.239 -24.771 13.256 1.00 83.69 94 ASP A CA 1
ATOM 696 C C . ASP A 1 94 ? 6.573 -23.988 12.121 1.00 83.69 94 ASP A C 1
ATOM 698 O O . ASP A 1 94 ? 6.877 -22.815 11.905 1.00 83.69 94 ASP A O 1
ATOM 702 N N . GLU A 1 95 ? 5.605 -24.602 11.435 1.00 79.50 95 GLU A N 1
ATOM 703 C CA . GLU A 1 95 ? 4.815 -23.949 10.386 1.00 79.50 95 GLU A CA 1
ATOM 704 C C . GLU A 1 95 ? 4.071 -22.726 10.922 1.00 79.50 95 GLU A C 1
ATOM 706 O O . GLU A 1 95 ? 4.118 -21.644 10.331 1.00 79.50 95 GLU A O 1
ATOM 711 N N . LYS A 1 96 ? 3.433 -22.869 12.090 1.00 80.38 96 LYS A N 1
ATOM 712 C CA . LYS A 1 96 ? 2.712 -21.776 12.746 1.00 80.38 96 LYS A CA 1
ATOM 713 C C . LYS A 1 96 ? 3.645 -20.636 13.151 1.00 80.38 96 LYS A C 1
ATOM 715 O O . LYS A 1 96 ? 3.286 -19.470 12.988 1.00 80.38 96 LYS A O 1
ATOM 720 N N . GLN A 1 97 ? 4.834 -20.947 13.665 1.00 82.62 97 GLN A N 1
ATOM 721 C CA . GLN A 1 97 ? 5.821 -19.932 14.030 1.00 82.62 97 GLN A CA 1
ATOM 722 C C . GLN A 1 97 ? 6.344 -19.182 12.798 1.00 82.62 97 GLN A C 1
ATOM 724 O O . GLN A 1 97 ? 6.463 -17.956 12.831 1.00 82.62 97 GLN A O 1
ATOM 729 N N . MET A 1 98 ? 6.608 -19.891 11.699 1.00 82.31 98 MET A N 1
ATOM 730 C CA . MET A 1 98 ? 7.032 -19.276 10.438 1.00 82.31 98 MET A CA 1
ATOM 731 C C . MET A 1 98 ? 5.931 -18.404 9.833 1.00 82.31 98 MET A C 1
ATOM 733 O O . MET A 1 98 ? 6.215 -17.308 9.348 1.00 82.31 98 MET A O 1
ATOM 737 N N . LEU A 1 99 ? 4.673 -18.841 9.923 1.00 79.31 99 LEU A N 1
ATOM 738 C CA . LEU A 1 99 ? 3.526 -18.046 9.499 1.00 79.31 99 LEU A CA 1
ATOM 739 C C . LEU A 1 99 ? 3.408 -16.751 10.303 1.00 79.31 99 LEU A C 1
ATOM 741 O O . LEU A 1 99 ? 3.233 -15.690 9.710 1.00 79.31 99 LEU A O 1
ATOM 745 N N . LEU A 1 100 ? 3.550 -16.825 11.629 1.00 80.12 100 LEU A N 1
ATOM 746 C CA . LEU A 1 100 ? 3.500 -15.646 12.492 1.00 80.12 100 LEU A CA 1
ATOM 747 C C . LEU A 1 100 ? 4.623 -14.654 12.143 1.00 80.12 100 LEU A C 1
ATOM 749 O O . LEU A 1 100 ? 4.384 -13.459 11.975 1.00 80.12 100 LEU A O 1
ATOM 753 N N . ALA A 1 101 ? 5.842 -15.162 11.941 1.00 81.56 101 ALA A N 1
ATOM 754 C CA . ALA A 1 101 ? 6.984 -14.346 11.540 1.00 81.56 101 ALA A CA 1
ATOM 755 C C . ALA A 1 101 ? 6.812 -13.710 10.147 1.00 81.56 101 ALA A C 1
ATOM 757 O O . ALA A 1 101 ? 7.321 -12.616 9.906 1.00 81.56 101 ALA A O 1
ATOM 758 N N . TYR A 1 102 ? 6.113 -14.377 9.224 1.00 83.38 102 TYR A N 1
ATOM 759 C CA . TYR A 1 102 ? 5.789 -13.832 7.906 1.00 83.38 102 TYR A CA 1
ATOM 760 C C . TYR A 1 102 ? 4.670 -12.788 7.964 1.00 83.38 102 TYR A C 1
ATOM 762 O O . TYR A 1 102 ? 4.774 -11.747 7.314 1.00 83.38 102 TYR A O 1
ATOM 770 N N . SER A 1 103 ? 3.618 -13.029 8.755 1.00 81.00 103 SER A N 1
ATOM 771 C CA . SER A 1 103 ? 2.507 -12.081 8.903 1.00 81.00 103 SER A CA 1
ATOM 772 C C . SER A 1 103 ? 2.932 -10.759 9.539 1.00 81.00 103 SER A C 1
ATOM 774 O O . SER A 1 103 ? 2.296 -9.739 9.291 1.00 81.00 103 SER A O 1
ATOM 776 N N . ASP A 1 104 ? 4.019 -10.770 10.310 1.00 82.38 104 ASP A N 1
ATOM 777 C CA . ASP A 1 104 ? 4.561 -9.590 10.986 1.00 82.38 104 ASP A CA 1
ATOM 778 C C . ASP A 1 104 ? 5.468 -8.725 10.102 1.00 82.38 104 ASP A C 1
ATOM 780 O O . ASP A 1 104 ? 5.903 -7.653 10.520 1.00 82.38 104 ASP A O 1
ATOM 784 N N . ARG A 1 105 ? 5.767 -9.166 8.877 1.00 86.50 105 ARG A N 1
ATOM 785 C CA . ARG A 1 105 ? 6.660 -8.449 7.964 1.00 86.50 105 ARG A CA 1
ATOM 786 C C . ARG A 1 105 ? 5.855 -7.702 6.904 1.00 86.50 105 ARG A C 1
ATOM 788 O O . ARG A 1 105 ? 5.143 -8.356 6.146 1.00 86.50 105 ARG A O 1
ATOM 795 N N . PRO A 1 106 ? 6.026 -6.376 6.767 1.00 91.00 106 PRO A N 1
ATOM 796 C CA . PRO A 1 106 ? 5.458 -5.625 5.654 1.00 91.00 106 PRO A CA 1
ATOM 797 C C . PRO A 1 106 ? 6.003 -6.108 4.304 1.00 91.00 106 PRO A C 1
ATOM 799 O O . PRO A 1 106 ? 7.215 -6.255 4.135 1.00 91.00 106 PRO A O 1
ATOM 802 N N . ILE A 1 107 ? 5.115 -6.318 3.331 1.00 89.69 107 ILE A N 1
ATOM 803 C CA . ILE A 1 107 ? 5.447 -6.843 1.997 1.00 89.69 107 ILE A CA 1
ATOM 804 C C . ILE A 1 107 ? 4.987 -5.849 0.936 1.00 89.69 107 ILE A C 1
ATOM 806 O O . ILE A 1 107 ? 3.799 -5.546 0.838 1.00 89.69 107 ILE A O 1
ATOM 810 N N . ASP A 1 108 ? 5.917 -5.371 0.115 1.00 91.06 108 ASP A N 1
ATOM 811 C CA . ASP A 1 108 ? 5.684 -4.426 -0.985 1.00 91.06 108 ASP A CA 1
ATOM 812 C C . ASP A 1 108 ? 5.912 -5.055 -2.375 1.00 91.06 108 ASP A C 1
ATOM 814 O O . ASP A 1 108 ? 6.064 -4.342 -3.373 1.00 91.06 108 ASP A O 1
ATOM 818 N N . THR A 1 109 ? 5.961 -6.389 -2.425 1.00 88.12 109 THR A N 1
ATOM 819 C CA . THR A 1 109 ? 6.110 -7.221 -3.625 1.00 88.12 109 THR A CA 1
ATOM 820 C C . THR A 1 109 ? 4.827 -7.999 -3.928 1.00 88.12 109 THR A C 1
ATOM 822 O O . THR A 1 109 ? 3.951 -8.175 -3.069 1.00 88.12 109 THR A O 1
ATOM 825 N N . ASN A 1 110 ? 4.724 -8.490 -5.170 1.00 84.06 110 ASN A N 1
ATOM 826 C CA . ASN A 1 110 ? 3.556 -9.223 -5.666 1.00 84.06 110 ASN A CA 1
ATOM 827 C C . ASN A 1 110 ? 2.254 -8.425 -5.451 1.00 84.06 110 ASN A C 1
ATOM 829 O O . ASN A 1 110 ? 1.277 -8.947 -4.908 1.00 84.06 110 ASN A O 1
ATOM 833 N N . THR A 1 111 ? 2.274 -7.135 -5.810 1.00 85.56 111 THR A N 1
ATOM 834 C CA . THR A 1 111 ? 1.112 -6.250 -5.684 1.00 85.56 111 THR A CA 1
ATOM 835 C C . THR A 1 111 ? 0.013 -6.690 -6.647 1.00 85.56 111 THR A C 1
ATOM 837 O O . THR A 1 111 ? 0.269 -7.211 -7.734 1.00 85.56 111 THR A O 1
ATOM 840 N N . THR A 1 112 ? -1.237 -6.517 -6.231 1.00 89.69 112 THR A N 1
ATOM 841 C CA . THR A 1 112 ? -2.413 -6.813 -7.054 1.00 89.69 112 THR A CA 1
ATOM 842 C C . THR A 1 112 ? -3.104 -5.515 -7.420 1.00 89.69 112 THR A C 1
ATOM 844 O O . THR A 1 112 ? -3.194 -4.616 -6.585 1.00 89.69 112 THR A O 1
ATOM 847 N N . PHE A 1 113 ? -3.646 -5.427 -8.630 1.00 93.31 113 PHE A N 1
ATOM 848 C CA . PHE A 1 113 ? -4.411 -4.266 -9.064 1.00 93.31 113 PHE A CA 1
ATOM 849 C C . PHE A 1 113 ? -5.693 -4.685 -9.778 1.00 93.31 113 PHE A C 1
ATOM 851 O O . PHE A 1 113 ? -5.856 -5.823 -10.217 1.00 93.31 113 PHE A O 1
ATOM 858 N N . THR A 1 114 ? -6.633 -3.756 -9.875 1.00 93.69 114 THR A N 1
ATOM 859 C CA . THR A 1 114 ? -7.897 -3.930 -10.589 1.00 93.69 114 THR A CA 1
ATOM 860 C C . THR A 1 114 ? -8.278 -2.611 -11.238 1.00 93.69 114 THR A C 1
ATOM 862 O O . THR A 1 114 ? -8.106 -1.542 -10.648 1.00 93.69 114 THR A O 1
ATOM 865 N N . THR A 1 115 ? -8.798 -2.670 -12.460 1.00 93.19 115 THR A N 1
ATOM 866 C CA . THR A 1 115 ? -9.281 -1.499 -13.195 1.00 93.19 115 THR A CA 1
ATOM 867 C C . THR A 1 115 ? -10.804 -1.423 -13.169 1.00 93.19 115 THR A C 1
ATOM 869 O O . THR A 1 115 ? -11.503 -2.410 -12.940 1.00 93.19 115 THR A O 1
ATOM 872 N N . GLY A 1 116 ? -11.360 -0.246 -13.463 1.00 91.50 116 GLY A N 1
ATOM 873 C CA . GLY A 1 116 ? -12.807 -0.059 -13.540 1.00 91.50 116 GLY A CA 1
ATOM 874 C C . GLY A 1 116 ? -13.482 -1.047 -14.498 1.00 91.50 116 GLY A C 1
ATOM 875 O O . GLY A 1 116 ? -14.558 -1.554 -14.187 1.00 91.50 116 GLY A O 1
ATOM 876 N N . GLY A 1 117 ? -12.851 -1.355 -15.635 1.00 91.62 117 GLY A N 1
ATOM 877 C CA . GLY A 1 117 ? -13.389 -2.296 -16.620 1.00 91.62 117 GLY A CA 1
ATOM 878 C C . GLY A 1 117 ? -13.315 -3.777 -16.218 1.00 91.62 117 GLY A C 1
ATOM 879 O O . GLY A 1 117 ? -13.884 -4.616 -16.920 1.00 91.62 117 GLY A O 1
ATOM 880 N N . ASP A 1 118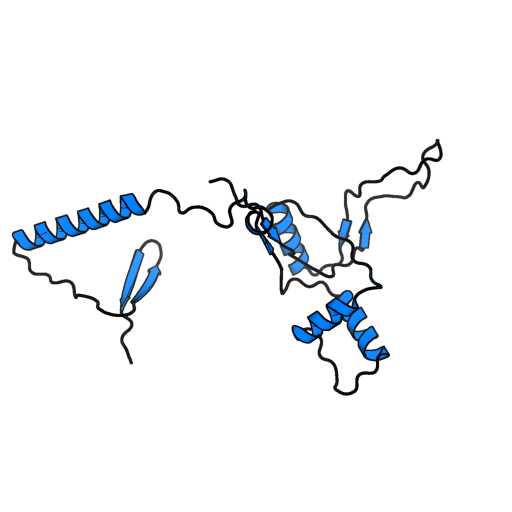 ? -12.637 -4.117 -15.119 1.00 92.62 118 ASP A N 1
ATOM 881 C CA . ASP A 1 118 ? -12.645 -5.472 -14.547 1.00 92.62 118 ASP A CA 1
ATOM 882 C C . ASP A 1 118 ? -13.866 -5.686 -13.643 1.00 92.62 118 ASP A C 1
ATOM 884 O O . ASP A 1 118 ? -14.412 -6.784 -13.586 1.00 92.62 118 ASP A O 1
ATOM 888 N N . VAL A 1 119 ? -14.346 -4.617 -12.996 1.00 92.56 119 VAL A N 1
ATOM 889 C CA . VAL A 1 119 ? -15.484 -4.656 -12.058 1.00 92.56 119 VAL A CA 1
ATOM 890 C C . VAL A 1 119 ? -16.802 -4.176 -12.666 1.00 92.56 119 VAL A C 1
ATOM 892 O O . VAL A 1 119 ? -17.873 -4.481 -12.147 1.00 92.56 119 VAL A O 1
ATOM 895 N N . SER A 1 120 ? -16.763 -3.409 -13.759 1.00 94.31 120 SER A N 1
ATOM 896 C CA . SER A 1 120 ? -17.960 -2.842 -14.381 1.00 94.31 120 SER A CA 1
ATOM 897 C C . SER A 1 120 ? -17.880 -2.841 -15.901 1.00 94.31 120 SER A C 1
ATOM 899 O O . SER A 1 120 ? -16.996 -2.226 -16.495 1.00 94.31 120 SER A O 1
ATOM 901 N N . ARG A 1 121 ? -18.899 -3.423 -16.545 1.00 92.19 121 ARG A N 1
ATOM 902 C CA . ARG A 1 121 ? -19.076 -3.391 -18.010 1.00 92.19 121 ARG A CA 1
ATOM 903 C C . ARG A 1 121 ? -19.223 -1.984 -18.598 1.00 92.19 121 ARG A C 1
ATOM 905 O O . ARG A 1 121 ? -19.083 -1.812 -19.802 1.00 92.19 121 ARG A O 1
ATOM 912 N N . PHE A 1 122 ? -19.534 -0.990 -17.765 1.00 90.00 122 PHE A N 1
ATOM 913 C CA . PHE A 1 122 ? -19.701 0.403 -18.190 1.00 90.00 122 PHE A CA 1
ATOM 914 C C . PHE A 1 122 ? -18.414 1.224 -18.060 1.00 90.00 122 PHE A C 1
ATOM 916 O O . PHE A 1 122 ? -18.364 2.378 -18.482 1.00 90.00 122 PHE A O 1
ATOM 923 N N . GLN A 1 123 ? -17.372 0.652 -17.460 1.00 91.31 123 GLN A N 1
ATOM 924 C CA . GLN A 1 123 ? -16.070 1.282 -17.314 1.00 91.31 123 GLN A CA 1
ATOM 925 C C . GLN A 1 123 ? -15.099 0.736 -18.362 1.00 91.31 123 GLN A C 1
ATOM 927 O O . GLN A 1 123 ? -15.239 -0.375 -18.870 1.00 91.31 123 GLN A O 1
ATOM 932 N N . ARG A 1 124 ? -14.092 1.539 -18.705 1.00 84.50 124 ARG A N 1
ATOM 933 C CA . ARG A 1 124 ? -13.079 1.171 -19.701 1.00 84.50 124 ARG A CA 1
ATOM 934 C C . ARG A 1 124 ? -11.927 0.431 -19.027 1.00 84.50 124 ARG A C 1
ATOM 936 O O . ARG A 1 124 ? -11.568 0.756 -17.898 1.00 84.50 124 ARG A O 1
ATOM 943 N N . ARG A 1 125 ? -11.324 -0.520 -19.745 1.00 85.50 125 ARG A N 1
ATOM 944 C CA . ARG A 1 125 ? -10.100 -1.220 -19.310 1.00 85.50 125 ARG A CA 1
ATOM 945 C C . ARG A 1 125 ? -8.821 -0.484 -19.705 1.00 85.50 125 ARG A C 1
ATOM 947 O O . ARG A 1 125 ? -7.810 -0.605 -19.030 1.00 85.50 125 ARG A O 1
ATOM 954 N N . THR A 1 126 ? -8.862 0.294 -20.786 1.00 83.06 126 THR A N 1
ATOM 955 C CA . THR A 1 126 ? -7.698 1.008 -21.325 1.00 83.06 126 THR A CA 1
ATOM 956 C C . THR A 1 126 ? -8.053 2.442 -21.708 1.00 83.06 126 THR A C 1
ATOM 958 O O . THR A 1 126 ? -9.207 2.770 -22.011 1.00 83.06 126 THR A O 1
ATOM 961 N N . VAL A 1 127 ? -7.053 3.328 -21.676 1.00 81.25 127 VAL A N 1
ATOM 962 C CA . VAL A 1 127 ? -7.203 4.699 -22.174 1.00 81.25 127 VAL A CA 1
ATOM 963 C C . VAL A 1 127 ? -7.184 4.655 -23.707 1.00 81.25 127 VAL A C 1
ATOM 965 O O . VAL A 1 127 ? -6.277 4.045 -24.271 1.00 81.25 127 VAL A O 1
ATOM 968 N N . PRO A 1 128 ? -8.147 5.288 -24.406 1.00 75.94 128 PRO A N 1
ATOM 969 C CA . PRO A 1 128 ? -8.114 5.362 -25.863 1.00 75.94 128 PRO A CA 1
ATOM 970 C C . PRO A 1 128 ? -6.823 6.011 -26.360 1.00 75.94 128 PRO A C 1
ATOM 972 O O . PRO A 1 128 ? -6.374 7.006 -25.782 1.00 75.94 128 PRO A O 1
ATOM 975 N N . ALA A 1 129 ? -6.276 5.489 -27.460 1.00 74.94 129 ALA A N 1
ATOM 976 C CA . ALA A 1 129 ? -5.166 6.127 -28.155 1.00 74.94 129 ALA A CA 1
ATOM 977 C C . ALA A 1 129 ? -5.522 7.589 -28.465 1.00 74.94 129 ALA A C 1
ATOM 979 O O . ALA A 1 129 ? -6.654 7.901 -28.849 1.00 74.94 129 ALA A O 1
ATOM 980 N N . LYS A 1 130 ? -4.564 8.496 -28.254 1.00 74.62 130 LYS A N 1
ATOM 981 C CA . LYS A 1 130 ? -4.763 9.925 -28.503 1.00 74.62 130 LYS A CA 1
ATOM 982 C C . LYS A 1 130 ? -5.121 10.113 -29.988 1.00 74.62 130 LYS A C 1
ATOM 984 O O . LYS A 1 130 ? -4.333 9.686 -30.834 1.00 74.62 130 LYS A O 1
ATOM 989 N N . PRO A 1 131 ? -6.275 10.717 -30.327 1.00 61.56 131 PRO A N 1
ATOM 990 C CA . PRO A 1 131 ? -6.598 11.023 -31.713 1.00 61.56 131 PRO A CA 1
ATOM 991 C C . PRO A 1 131 ? -5.610 12.092 -32.180 1.00 61.56 131 PRO A C 1
ATOM 993 O O . PRO A 1 131 ? -5.666 13.237 -31.743 1.00 61.56 131 PRO A O 1
ATOM 996 N N . GLY A 1 132 ? -4.629 11.680 -32.973 1.00 60.41 132 GLY A N 1
ATOM 997 C CA . GLY A 1 132 ? -3.561 12.556 -33.451 1.00 60.41 132 GLY A CA 1
ATOM 998 C C . GLY A 1 132 ? -2.584 11.820 -34.352 1.00 60.41 132 GLY A C 1
ATOM 999 O O . GLY A 1 132 ? -2.296 12.280 -35.446 1.00 60.41 132 GLY A O 1
ATOM 1000 N N . THR A 1 133 ? -2.183 10.601 -33.990 1.00 58.44 133 THR A N 1
ATOM 1001 C CA . THR A 1 133 ? -1.148 9.906 -34.764 1.00 58.44 133 THR A CA 1
ATOM 1002 C C . THR A 1 133 ? -1.642 9.339 -36.086 1.00 58.44 133 THR A C 1
ATOM 1004 O O . THR A 1 133 ? -0.848 9.269 -37.003 1.00 58.44 133 THR A O 1
ATOM 1007 N N . ALA A 1 134 ? -2.915 8.967 -36.244 1.00 58.78 134 ALA A N 1
ATOM 1008 C CA . ALA A 1 134 ? -3.388 8.413 -37.518 1.00 58.78 134 ALA A CA 1
ATOM 1009 C C . ALA A 1 134 ? -3.407 9.470 -38.640 1.00 58.78 134 ALA A C 1
ATOM 1011 O O . ALA A 1 134 ? -2.933 9.207 -39.740 1.00 58.78 134 ALA A O 1
ATOM 1012 N N . GLY A 1 135 ? -3.891 10.683 -38.352 1.00 60.75 135 GLY A N 1
ATOM 1013 C CA . GLY A 1 135 ? -3.898 11.792 -39.313 1.00 60.75 135 GLY A CA 1
ATOM 1014 C C . GLY A 1 135 ? -2.498 12.342 -39.593 1.00 60.75 135 GLY A C 1
ATOM 1015 O O . GLY A 1 135 ? -2.155 12.567 -40.750 1.00 60.75 135 GLY A O 1
ATOM 1016 N N . GLU A 1 136 ? -1.655 12.483 -38.562 1.00 61.25 136 GLU A N 1
ATOM 1017 C CA . GLU A 1 136 ? -0.252 12.894 -38.731 1.00 61.25 136 GLU A CA 1
ATOM 1018 C C . GLU A 1 136 ? 0.601 11.827 -39.417 1.00 61.25 136 GLU A C 1
ATOM 1020 O O . GLU A 1 136 ? 1.433 12.180 -40.243 1.00 61.25 136 GLU A O 1
ATOM 1025 N N . GLN A 1 137 ? 0.392 10.534 -39.145 1.00 62.50 137 GLN A N 1
ATOM 1026 C CA . GLN A 1 137 ? 1.113 9.452 -39.826 1.00 62.50 137 GLN A CA 1
ATOM 1027 C C . GLN A 1 137 ? 0.693 9.335 -41.286 1.00 62.50 137 GLN A C 1
ATOM 1029 O O . GLN A 1 137 ? 1.556 9.129 -42.129 1.00 62.50 137 GLN A O 1
ATOM 1034 N N . ILE A 1 138 ? -0.593 9.513 -41.610 1.00 67.69 138 ILE A N 1
ATOM 1035 C CA . ILE A 1 138 ? -1.048 9.567 -43.007 1.00 67.69 138 ILE A CA 1
ATOM 1036 C C . ILE A 1 138 ? -0.494 10.824 -43.690 1.00 67.69 138 ILE A C 1
ATOM 1038 O O . ILE A 1 138 ? 0.006 10.733 -44.807 1.00 67.69 138 ILE A O 1
ATOM 1042 N N . GLY A 1 139 ? -0.494 11.977 -43.015 1.00 68.25 139 GLY A N 1
ATOM 1043 C CA . GLY A 1 139 ? 0.101 13.215 -43.528 1.00 68.25 139 GLY A CA 1
ATOM 1044 C C . GLY A 1 139 ? 1.611 13.104 -43.766 1.00 68.25 139 GLY A C 1
ATOM 1045 O O . GLY A 1 139 ? 2.101 13.509 -44.816 1.00 68.25 139 GLY A O 1
ATOM 1046 N N . GLN A 1 140 ? 2.352 12.491 -42.840 1.00 68.38 140 GLN A N 1
ATOM 1047 C CA . GLN A 1 140 ? 3.792 12.241 -42.959 1.00 68.38 140 GLN A CA 1
ATOM 1048 C C . GLN A 1 140 ? 4.110 11.150 -43.989 1.00 68.38 140 GLN A C 1
ATOM 1050 O O . GLN A 1 140 ? 5.092 11.281 -44.718 1.00 68.38 140 GLN A O 1
ATOM 1055 N N . ALA A 1 141 ? 3.274 10.114 -44.113 1.00 69.69 141 ALA A N 1
ATOM 1056 C CA . ALA A 1 141 ? 3.406 9.082 -45.142 1.00 69.69 141 ALA A CA 1
ATOM 1057 C C . ALA A 1 141 ? 3.138 9.647 -46.545 1.00 69.69 141 ALA A C 1
ATOM 1059 O O . ALA A 1 141 ? 3.900 9.376 -47.471 1.00 69.69 141 ALA A O 1
ATOM 1060 N N . MET A 1 142 ? 2.119 10.498 -46.696 1.00 69.38 142 MET A N 1
ATOM 1061 C CA . MET A 1 142 ? 1.822 11.202 -47.948 1.00 69.38 142 MET A CA 1
ATOM 1062 C C . MET A 1 142 ? 2.901 12.237 -48.290 1.00 69.38 142 MET A C 1
ATOM 1064 O O . MET A 1 142 ? 3.299 12.342 -49.447 1.00 69.38 142 MET A O 1
ATOM 1068 N N . ALA A 1 143 ? 3.442 12.953 -47.300 1.00 70.31 143 ALA A N 1
ATOM 1069 C CA . ALA A 1 143 ? 4.571 13.863 -47.500 1.00 70.31 143 ALA A CA 1
ATOM 1070 C C . ALA A 1 143 ? 5.868 13.115 -47.872 1.00 70.31 143 ALA A C 1
ATOM 1072 O O . ALA A 1 143 ? 6.645 13.596 -48.699 1.00 70.31 143 ALA A O 1
ATOM 1073 N N . GLY A 1 144 ? 6.090 11.924 -47.305 1.00 70.50 144 GLY A N 1
ATOM 1074 C CA . GLY A 1 144 ? 7.183 11.023 -47.676 1.00 70.50 144 GLY A CA 1
ATOM 1075 C C . GLY A 1 144 ? 7.039 10.480 -49.101 1.00 70.50 144 GLY A C 1
ATOM 1076 O O . GLY A 1 144 ? 8.006 10.498 -49.861 1.00 70.50 144 GLY A O 1
ATOM 1077 N N . LEU A 1 145 ? 5.823 10.089 -49.496 1.00 72.25 145 LEU A N 1
ATOM 1078 C CA . LEU A 1 145 ? 5.497 9.655 -50.857 1.00 72.25 145 LEU A CA 1
ATOM 1079 C C . LEU A 1 145 ? 5.683 10.791 -51.877 1.00 72.25 145 LEU A C 1
ATOM 1081 O O . LEU A 1 145 ? 6.313 10.590 -52.912 1.00 72.25 145 LEU A O 1
ATOM 1085 N N . ALA A 1 146 ? 5.210 12.001 -51.565 1.00 69.38 146 ALA A N 1
ATOM 1086 C CA . ALA A 1 146 ? 5.378 13.176 -52.420 1.00 69.38 146 ALA A CA 1
ATOM 1087 C C . ALA A 1 146 ? 6.857 13.565 -52.594 1.00 69.38 146 ALA A C 1
ATOM 1089 O O . ALA A 1 146 ? 7.283 13.885 -53.706 1.00 69.38 146 ALA A O 1
ATOM 1090 N N . LYS A 1 147 ? 7.672 13.472 -51.530 1.00 66.50 147 LYS A N 1
ATOM 1091 C CA . LYS A 1 147 ? 9.132 13.639 -51.627 1.00 66.50 147 LYS A CA 1
ATOM 1092 C C . LYS A 1 147 ? 9.782 12.559 -52.493 1.00 66.50 147 LYS A C 1
ATOM 1094 O O . LYS A 1 147 ? 10.627 12.898 -53.315 1.00 66.50 147 LYS A O 1
ATOM 1099 N N . GLY A 1 148 ? 9.370 11.296 -52.360 1.00 62.88 148 GLY A N 1
ATOM 1100 C CA . GLY A 1 148 ? 9.879 10.191 -53.180 1.00 62.88 148 GLY A CA 1
ATOM 1101 C C . GLY A 1 148 ? 9.573 10.359 -54.673 1.00 62.88 148 GLY A C 1
ATOM 1102 O O . GLY A 1 148 ? 10.451 10.158 -55.509 1.00 62.88 148 GLY A O 1
ATOM 1103 N N . ILE A 1 149 ? 8.364 10.816 -55.015 1.00 65.19 149 ILE A N 1
ATOM 1104 C CA . ILE A 1 149 ? 7.966 11.101 -56.404 1.00 65.19 149 ILE A CA 1
ATOM 1105 C C . ILE A 1 149 ? 8.722 12.322 -56.956 1.00 65.19 149 ILE A C 1
ATOM 1107 O O . ILE A 1 149 ? 9.239 12.271 -58.072 1.00 65.19 149 ILE A O 1
ATOM 1111 N N . GLY A 1 150 ? 8.869 13.397 -56.172 1.00 59.53 150 GLY A N 1
ATOM 1112 C CA . GLY A 1 150 ? 9.665 14.567 -56.570 1.00 59.53 150 GLY A CA 1
ATOM 1113 C C . GLY A 1 150 ? 11.149 14.243 -56.801 1.00 59.53 150 GLY A C 1
ATOM 1114 O O . GLY A 1 150 ? 11.794 14.827 -57.674 1.00 59.53 150 GLY A O 1
ATOM 1115 N N . GLN A 1 151 ? 11.688 13.266 -56.072 1.00 54.91 151 GLN A N 1
ATOM 1116 C CA . GLN A 1 151 ? 13.062 12.789 -56.234 1.00 54.91 151 GLN A CA 1
ATOM 1117 C C . GLN A 1 151 ? 13.224 11.853 -57.450 1.00 54.91 151 GLN A C 1
ATOM 1119 O O . GLN A 1 151 ? 14.259 11.891 -58.114 1.00 54.91 151 GLN A O 1
ATOM 1124 N N . ALA A 1 152 ? 12.183 11.088 -57.806 1.00 52.31 152 ALA A N 1
ATOM 1125 C CA . ALA A 1 152 ? 12.147 10.246 -59.006 1.00 52.31 152 ALA A CA 1
ATOM 1126 C C . ALA A 1 152 ? 12.034 11.057 -60.315 1.00 52.31 152 ALA A C 1
ATOM 1128 O O . ALA A 1 152 ? 12.642 10.693 -61.317 1.00 52.31 152 ALA A O 1
ATOM 1129 N N . LEU A 1 153 ? 11.315 12.186 -60.303 1.00 56.28 153 LEU A N 1
ATOM 1130 C CA . LEU A 1 153 ? 11.145 13.066 -61.473 1.00 56.28 153 LEU A CA 1
ATOM 1131 C C . LEU A 1 153 ? 12.359 13.972 -61.752 1.00 56.28 153 LEU A C 1
ATOM 1133 O O . LEU A 1 153 ? 12.515 14.466 -62.863 1.00 56.28 153 LEU A O 1
ATOM 1137 N N . THR A 1 154 ? 13.232 14.183 -60.762 1.00 50.12 154 THR A N 1
ATOM 1138 C CA . THR A 1 154 ? 14.443 15.022 -60.878 1.00 50.12 154 THR A CA 1
ATOM 1139 C C . THR A 1 154 ? 15.719 14.220 -61.167 1.00 50.12 154 THR A C 1
ATOM 1141 O O . THR A 1 154 ? 16.816 14.776 -61.142 1.00 50.12 154 THR A O 1
ATOM 1144 N N . GLY A 1 155 ? 15.603 12.916 -61.453 1.00 47.84 155 GLY A N 1
ATOM 1145 C CA . GLY A 1 155 ? 16.716 12.081 -61.925 1.00 47.84 155 GLY A CA 1
ATOM 1146 C C . GLY A 1 155 ? 17.837 11.830 -60.909 1.00 47.84 155 GLY A C 1
ATOM 1147 O O . GLY A 1 155 ? 18.900 11.341 -61.284 1.00 47.84 155 GLY A O 1
ATOM 1148 N N . LYS A 1 156 ? 17.637 12.131 -59.6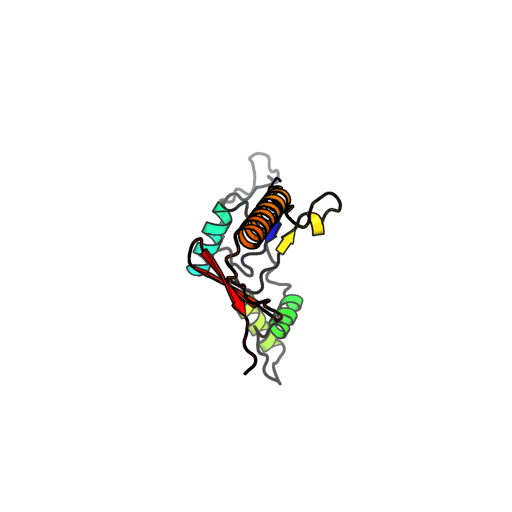18 1.00 46.03 156 LYS A N 1
ATOM 1149 C CA . LYS A 1 156 ? 18.605 11.815 -58.555 1.00 46.03 156 LYS A CA 1
ATOM 1150 C C . LYS A 1 156 ? 18.272 10.462 -57.930 1.00 46.03 156 LYS A C 1
ATOM 1152 O O . LYS A 1 156 ? 17.559 10.374 -56.934 1.00 46.03 156 LYS A O 1
ATOM 1157 N N . THR A 1 157 ? 18.817 9.397 -58.511 1.00 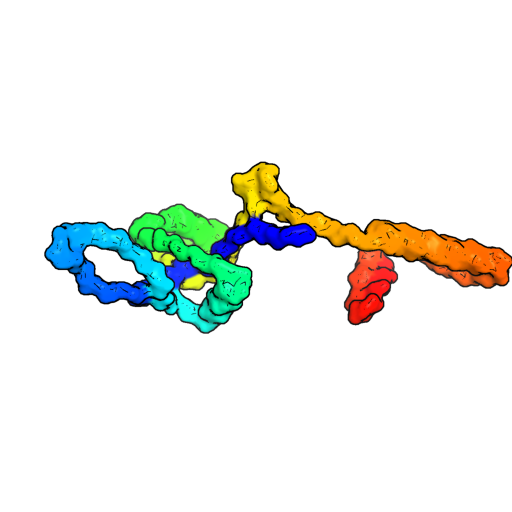44.22 157 THR A N 1
ATOM 1158 C CA . THR A 1 157 ? 18.743 8.032 -57.973 1.00 44.22 157 THR A CA 1
ATOM 1159 C C . THR A 1 157 ? 19.612 7.893 -56.720 1.00 44.22 157 THR A C 1
ATOM 1161 O O . THR A 1 157 ? 20.777 7.511 -56.790 1.00 44.22 157 THR A O 1
ATOM 1164 N N . GLY A 1 158 ? 19.041 8.209 -55.560 1.00 44.78 158 GLY A N 1
ATOM 1165 C CA . GLY A 1 158 ? 19.552 7.795 -54.254 1.00 44.78 158 GLY A CA 1
ATOM 1166 C C . GLY A 1 158 ? 18.622 6.738 -53.671 1.00 44.78 158 GLY A C 1
ATOM 1167 O O . GLY A 1 158 ? 17.724 7.075 -52.907 1.00 44.78 158 GLY A O 1
ATOM 1168 N N . GLY A 1 159 ? 18.778 5.479 -54.089 1.00 40.09 159 GLY A N 1
ATOM 1169 C CA . GLY A 1 159 ? 17.951 4.371 -53.611 1.00 40.09 159 GLY A CA 1
ATOM 1170 C C . GLY A 1 159 ? 18.135 4.153 -52.110 1.00 40.09 159 GLY A C 1
ATOM 1171 O O . GLY A 1 159 ? 19.223 3.796 -51.664 1.00 40.09 159 GLY A O 1
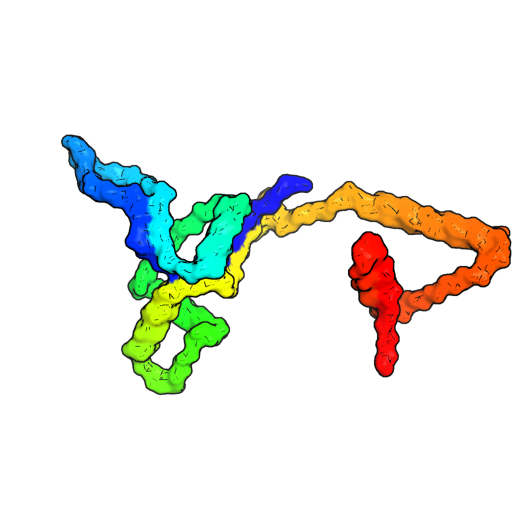ATOM 1172 N N . ALA A 1 160 ? 17.076 4.361 -51.327 1.00 46.28 160 ALA A N 1
ATOM 1173 C CA . ALA A 1 160 ? 17.035 3.906 -49.944 1.00 46.28 160 ALA A CA 1
ATOM 1174 C C . ALA A 1 160 ? 16.814 2.379 -49.935 1.00 46.28 160 ALA A C 1
ATOM 1176 O O . ALA A 1 160 ? 15.948 1.895 -50.671 1.00 46.28 160 ALA A O 1
ATOM 1177 N N . PRO A 1 161 ? 17.582 1.604 -49.149 1.00 47.34 161 PRO A N 1
ATOM 1178 C CA . PRO A 1 161 ? 17.483 0.151 -49.155 1.00 47.34 161 PRO A CA 1
ATOM 1179 C C . PRO A 1 161 ? 16.115 -0.293 -48.630 1.00 47.34 161 PRO A C 1
ATOM 1181 O O . PRO A 1 161 ? 15.649 0.169 -47.588 1.00 47.34 161 PRO A O 1
ATOM 1184 N N . VAL A 1 162 ? 15.478 -1.213 -49.353 1.00 53.91 162 VAL A N 1
ATOM 1185 C CA . VAL A 1 162 ? 14.267 -1.906 -48.904 1.00 53.91 162 VAL A CA 1
ATOM 1186 C C . VAL A 1 162 ? 14.658 -2.806 -47.732 1.00 53.91 162 VAL A C 1
ATOM 1188 O O . VAL A 1 162 ? 15.251 -3.868 -47.917 1.00 53.91 162 VAL A O 1
ATOM 1191 N N . VAL A 1 163 ? 14.373 -2.364 -46.507 1.00 53.28 163 VAL A N 1
ATOM 1192 C CA . VAL A 1 163 ? 14.686 -3.123 -45.290 1.00 53.28 163 VAL A CA 1
ATOM 1193 C C . VAL A 1 163 ? 13.618 -4.194 -45.084 1.00 53.28 163 VAL A C 1
ATOM 1195 O O . VAL A 1 163 ? 12.520 -3.911 -44.612 1.00 53.28 163 VAL A O 1
ATOM 1198 N N . THR A 1 164 ? 13.950 -5.432 -45.449 1.00 49.84 164 THR A N 1
ATOM 1199 C CA . THR A 1 164 ? 13.109 -6.614 -45.221 1.00 49.84 164 THR A CA 1
ATOM 1200 C C . THR A 1 164 ? 13.696 -7.404 -44.053 1.00 49.84 164 THR A C 1
ATOM 1202 O O . THR A 1 164 ? 14.723 -8.058 -44.210 1.00 49.84 164 THR A O 1
ATOM 1205 N N . GLY A 1 165 ? 13.089 -7.309 -42.867 1.00 66.31 165 GLY A N 1
ATOM 1206 C CA . GLY A 1 165 ? 13.505 -8.072 -41.684 1.00 66.31 165 GLY A CA 1
ATOM 1207 C C . GLY A 1 165 ? 13.015 -7.474 -40.357 1.00 66.31 165 GLY A C 1
ATOM 1208 O O . GLY A 1 165 ? 12.473 -6.366 -40.350 1.00 66.31 165 GLY A O 1
ATOM 1209 N N . PRO A 1 166 ? 13.187 -8.184 -39.224 1.00 72.62 166 PRO A N 1
ATOM 1210 C CA . PRO A 1 166 ? 12.890 -7.648 -37.899 1.00 72.62 166 PRO A CA 1
ATOM 1211 C C . PRO A 1 166 ? 13.763 -6.417 -37.617 1.00 72.62 166 PRO A C 1
ATOM 1213 O O . PRO A 1 166 ? 14.960 -6.404 -37.901 1.00 72.62 166 PRO A O 1
ATOM 1216 N N . VAL A 1 167 ? 13.173 -5.365 -37.057 1.00 76.69 167 VAL A N 1
ATOM 1217 C CA . VAL A 1 167 ? 13.885 -4.117 -36.753 1.00 76.69 167 VAL A CA 1
ATOM 1218 C C . VAL A 1 167 ? 13.718 -3.744 -35.290 1.00 76.69 167 VAL A C 1
ATOM 1220 O O . VAL A 1 167 ? 12.659 -3.952 -34.697 1.00 76.69 167 VAL A O 1
ATOM 1223 N N . VAL A 1 168 ? 14.757 -3.139 -34.721 1.00 69.38 168 VAL A N 1
ATOM 1224 C CA . VAL A 1 168 ? 14.703 -2.521 -33.394 1.00 69.38 168 VAL A CA 1
ATOM 1225 C C . VAL A 1 168 ? 14.687 -1.009 -33.569 1.00 69.38 168 VAL A C 1
ATOM 1227 O O . VAL A 1 168 ? 15.461 -0.440 -34.342 1.00 69.38 168 VAL A O 1
ATOM 1230 N N . ARG A 1 169 ? 13.775 -0.346 -32.855 1.00 71.56 169 ARG A N 1
ATOM 1231 C CA . ARG A 1 169 ? 13.684 1.115 -32.821 1.00 71.56 169 ARG A CA 1
ATOM 1232 C C . ARG A 1 169 ? 14.521 1.617 -31.655 1.00 71.56 169 ARG A C 1
ATOM 1234 O O . ARG A 1 169 ? 14.206 1.317 -30.507 1.00 71.56 169 ARG A O 1
ATOM 1241 N N . VAL A 1 170 ? 15.564 2.383 -31.950 1.00 73.50 170 VAL A N 1
ATOM 1242 C CA . VAL A 1 170 ? 16.411 3.007 -30.930 1.00 73.50 170 VAL A CA 1
ATOM 1243 C C . VAL A 1 170 ? 16.085 4.494 -30.887 1.00 73.50 170 VAL A C 1
ATOM 1245 O O . VAL A 1 170 ? 16.282 5.205 -31.876 1.00 73.50 170 VAL A O 1
ATOM 1248 N N . ALA A 1 171 ? 15.569 4.949 -29.745 1.00 67.81 171 ALA A N 1
ATOM 1249 C CA . ALA A 1 171 ? 15.312 6.358 -29.476 1.00 67.81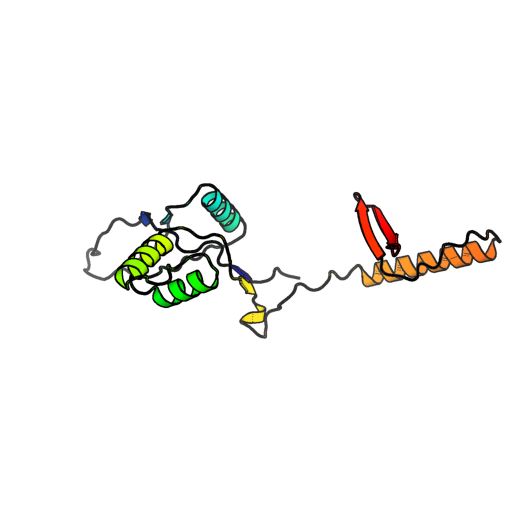 171 ALA A CA 1
ATOM 1250 C C . ALA A 1 171 ? 16.529 6.979 -28.778 1.00 67.81 171 ALA A C 1
ATOM 1252 O O . ALA A 1 171 ? 16.955 6.504 -27.724 1.00 67.81 171 ALA A O 1
ATOM 1253 N N . ARG A 1 172 ? 17.084 8.044 -29.362 1.00 71.25 172 ARG A N 1
ATOM 1254 C CA . ARG A 1 172 ? 18.076 8.914 -28.718 1.00 71.25 172 ARG A CA 1
ATOM 1255 C C . ARG A 1 172 ? 17.522 10.332 -28.726 1.00 71.25 172 ARG A C 1
ATOM 1257 O O . ARG A 1 172 ? 17.534 11.002 -29.752 1.00 71.25 172 ARG A O 1
ATOM 1264 N N . GLY A 1 173 ? 16.993 10.768 -27.585 1.00 76.00 173 GLY A N 1
ATOM 1265 C CA . GLY A 1 173 ? 16.243 12.023 -27.511 1.00 76.00 173 GLY A CA 1
ATOM 1266 C C . GLY A 1 173 ? 14.989 11.972 -28.391 1.00 76.00 173 GLY A C 1
ATOM 1267 O O . GLY A 1 173 ? 14.251 10.989 -28.347 1.00 76.00 173 GLY A O 1
ATOM 1268 N N . ASN A 1 174 ? 14.768 13.007 -29.205 1.00 75.25 174 ASN A N 1
ATOM 1269 C CA . ASN A 1 174 ? 13.634 13.072 -30.136 1.00 75.25 174 ASN A CA 1
ATOM 1270 C C . ASN A 1 174 ? 13.860 12.301 -31.450 1.00 75.25 174 ASN A C 1
ATOM 1272 O O . ASN A 1 174 ? 12.923 12.175 -32.237 1.00 75.25 174 ASN A O 1
ATOM 1276 N N . ASP A 1 175 ? 15.060 11.764 -31.686 1.00 53.31 175 ASP A N 1
ATOM 1277 C CA . ASP A 1 175 ? 15.375 11.029 -32.908 1.00 53.31 175 ASP A CA 1
ATOM 1278 C C . ASP A 1 175 ? 15.162 9.523 -32.722 1.00 53.31 175 ASP A C 1
ATOM 1280 O O . ASP A 1 175 ? 15.757 8.879 -31.850 1.00 53.31 175 ASP A O 1
ATOM 1284 N N . VAL A 1 176 ? 14.316 8.939 -33.577 1.00 66.12 176 VAL A N 1
ATOM 1285 C CA . VAL A 1 176 ? 14.068 7.493 -33.626 1.00 66.12 176 VAL A CA 1
ATOM 1286 C C . VAL A 1 176 ? 14.712 6.916 -34.877 1.00 66.12 176 VAL A C 1
ATOM 1288 O O . VAL A 1 176 ? 14.272 7.183 -35.994 1.00 66.12 176 VAL A O 1
ATOM 1291 N N . THR A 1 177 ? 15.726 6.076 -34.681 1.00 70.62 177 THR A N 1
ATOM 1292 C CA . THR A 1 177 ? 16.408 5.361 -35.771 1.00 70.62 177 THR A CA 1
ATOM 1293 C C . THR A 1 177 ? 15.984 3.897 -35.800 1.00 70.62 177 THR A C 1
ATOM 1295 O O . THR A 1 177 ? 15.827 3.259 -34.755 1.00 70.62 177 THR A O 1
ATOM 1298 N N . VAL A 1 178 ? 15.750 3.375 -37.004 1.00 64.31 178 VAL A N 1
ATOM 1299 C CA . VAL A 1 178 ? 15.351 1.983 -37.236 1.00 64.31 178 VAL A CA 1
ATOM 1300 C C . VAL A 1 178 ? 16.586 1.216 -37.683 1.00 64.31 178 VAL A C 1
ATOM 1302 O O . VAL A 1 178 ? 17.130 1.500 -38.747 1.00 64.31 178 VAL A O 1
ATOM 1305 N N . VAL A 1 179 ? 17.039 0.270 -36.860 1.00 72.50 179 VAL A N 1
ATOM 1306 C CA . VAL A 1 179 ? 18.214 -0.556 -37.158 1.00 72.50 179 VAL A CA 1
ATOM 1307 C C . VAL A 1 179 ? 17.742 -1.973 -37.503 1.00 72.50 179 VAL A C 1
ATOM 1309 O O . VAL A 1 179 ? 17.048 -2.587 -36.682 1.00 72.50 179 VAL A O 1
ATOM 1312 N N . PRO A 1 180 ? 18.070 -2.504 -38.696 1.00 70.06 180 PRO A N 1
ATOM 1313 C CA . PRO A 1 180 ? 17.805 -3.900 -39.023 1.00 70.06 180 PRO A CA 1
ATOM 1314 C C . PRO A 1 180 ? 18.657 -4.818 -38.153 1.00 70.06 180 PRO A C 1
ATOM 1316 O O . PRO A 1 180 ? 19.859 -4.593 -38.001 1.00 70.06 180 PRO A O 1
ATOM 1319 N N . VAL A 1 181 ? 18.046 -5.859 -37.583 1.00 70.56 181 VAL A N 1
ATOM 1320 C CA . VAL A 1 181 ? 18.819 -6.873 -36.861 1.00 70.56 181 VAL A CA 1
ATOM 1321 C C . VAL A 1 181 ? 19.461 -7.793 -37.895 1.00 70.56 181 VAL A C 1
ATOM 1323 O O . VAL A 1 181 ? 18.790 -8.582 -38.556 1.00 70.56 181 VAL A O 1
ATOM 1326 N N . GLY A 1 182 ? 20.769 -7.640 -38.097 1.00 56.53 182 GLY A N 1
ATOM 1327 C CA . GLY A 1 182 ? 21.545 -8.607 -38.864 1.00 56.53 182 GLY A CA 1
ATOM 1328 C C . GLY A 1 182 ? 21.495 -9.954 -38.148 1.00 56.53 182 GLY A C 1
ATOM 1329 O O . GLY A 1 182 ? 21.817 -10.031 -36.960 1.00 56.53 182 GLY A O 1
ATOM 1330 N N . ALA A 1 183 ? 21.056 -10.999 -38.849 1.00 55.91 183 ALA A N 1
ATOM 1331 C CA . ALA A 1 183 ? 21.271 -12.367 -38.402 1.00 55.91 183 ALA A CA 1
ATOM 1332 C C . ALA A 1 183 ? 22.786 -12.593 -38.258 1.00 55.91 183 ALA A C 1
ATOM 1334 O O . ALA A 1 183 ? 23.551 -12.172 -39.128 1.00 55.91 183 ALA A O 1
ATOM 1335 N N . ARG A 1 184 ? 23.200 -13.169 -37.125 1.00 42.00 184 ARG A N 1
ATOM 1336 C CA . ARG A 1 184 ? 24.576 -13.630 -36.905 1.00 42.00 184 ARG A CA 1
ATOM 1337 C C . ARG A 1 184 ? 24.958 -14.713 -37.903 1.00 42.00 184 ARG A C 1
ATOM 1339 O O . ARG A 1 184 ? 24.064 -15.526 -38.225 1.00 42.00 184 ARG A O 1
#

Radius of gyration: 29.14 Å; chains: 1; bounding box: 51×47×90 Å

Secondary structure (DSSP, 8-state):
-PPPPEEEE--BSPEEEEES-------TT-----PPP--EEEE--HHHHHHHHHHHHHS-----PPPSS--HHHHHHHHHTTSS---TT--HHHHHHHHHHHHTS-B-SS-EEEEHHHH-TTS-SSPPPPTTHHHHHHHHHHHHHHHHHHHHHTT---------S-EEEEEETTEEEEEE----